Protein AF-0000000077744558 (afdb_homodimer)

Foldseek 3Di:
DDAKEKDKDKDADQVFRKMKIWMWIDDPPDGPRPTDMDMDGNNHDPLSRVLVNLLVVLVVCVVVVRAGYEYEDQDPVNLCCLVVVDPDPSCNVSSVSNNVSCVSHNYYDYYHDHPVVVVVCVVVVVVVVVVVVVPPD/DDAKEKDKDKDADQVQRKMKIFMWIDDDPDGPRPTDMDMDHNHHDPLSRVLVNLLVVLVVCVVVVRAGYEYEDQDPVNLCCLVVNDDDPSCNVSSVSNNVSCVSHNYYDYYHDHPVVVVVCVVVVVVVVVVVVVPPD

InterPro domains:
  IPR002156 Ribonuclease H domain [PF13456] (10-126)
  IPR012337 Ribonuclease H-like superfamily [SSF53098] (10-131)
  IPR036397 Ribonuclease H superfamily [G3DSA:3.30.420.10] (9-134)
  IPR044730 Ribonuclease H-like domain, plant type [cd06222] (10-126)

Radius of gyration: 18.88 Å; Cα contacts (8 Å, |Δi|>4): 546; chains: 2; bounding box: 70×49×39 Å

Sequence (274 aa):
MEKLSVNRIAAWNKQTNQAGFGWIFTGHGFTTAVEGSSSQDYVDSPLVAEAMAMRLALIKAATLEIKTLWMSSDNRTLIRAINGDMQAKEIRGIVHDILDISSVFVSISFSFVSRDFNKEADASAKLSLRRRSVLNPMEKLSVNRIAAWNKQTNQAGFGWIFTGHGFTTAVEGSSSQDYVDSPLVAEAMAMRLALIKAATLEIKTLWMSSDNRTLIRAINGDMQAKEIRGIVHDILDISSVFVSISFSFVSRDFNKEADASAKLSLRRRSVLNP

Organism: Raphanus sativus (NCBI:txid3726)

Structure (mmCIF, N/CA/C/O backbone):
data_AF-0000000077744558-model_v1
#
loop_
_entity.id
_entity.type
_entity.pdbx_description
1 polymer 'Uncharacterized protein LOC130511291'
#
loop_
_atom_site.group_PDB
_atom_site.id
_atom_site.type_symbol
_atom_site.label_atom_id
_atom_site.label_alt_id
_atom_site.label_comp_id
_atom_site.label_asym_id
_atom_site.label_entity_id
_atom_site.label_seq_id
_atom_site.pdbx_PDB_ins_code
_atom_site.Cartn_x
_atom_site.Cartn_y
_atom_site.Cartn_z
_atom_site.occupancy
_atom_site.B_iso_or_equiv
_atom_site.auth_seq_id
_atom_site.auth_comp_id
_atom_site.auth_asym_id
_atom_site.auth_atom_id
_atom_site.pdbx_PDB_model_num
ATOM 1 N N . MET A 1 1 ? 18.953 17.75 4.848 1 53.94 1 MET A N 1
ATOM 2 C CA . MET A 1 1 ? 18.844 16.344 5.223 1 53.94 1 MET A CA 1
ATOM 3 C C . MET A 1 1 ? 17.797 15.633 4.367 1 53.94 1 MET A C 1
ATOM 5 O O . MET A 1 1 ? 16.812 16.25 3.949 1 53.94 1 MET A O 1
ATOM 9 N N . GLU A 1 2 ? 18.172 14.508 3.816 1 70.19 2 GLU A N 1
ATOM 10 C CA . GLU A 1 2 ? 17.281 13.82 2.893 1 70.19 2 GLU A CA 1
ATOM 11 C C . GLU A 1 2 ? 16.031 13.32 3.605 1 70.19 2 GLU A C 1
ATOM 13 O O . GLU A 1 2 ? 16.109 12.805 4.719 1 70.19 2 GLU A O 1
ATOM 18 N N . LYS A 1 3 ? 15 13.703 3.189 1 79.56 3 LYS A N 1
ATOM 19 C CA . LYS A 1 3 ? 13.727 13.328 3.795 1 79.56 3 LYS A CA 1
ATOM 20 C C . LYS A 1 3 ? 13.445 11.844 3.604 1 79.56 3 LYS A C 1
ATOM 22 O O . LYS A 1 3 ? 13.734 11.281 2.545 1 79.56 3 LYS A O 1
ATOM 27 N N . LEU A 1 4 ? 13.023 11.289 4.781 1 86.62 4 LEU A N 1
ATOM 28 C CA . LEU A 1 4 ? 12.453 9.953 4.645 1 86.62 4 LEU A CA 1
ATOM 29 C C . LEU A 1 4 ? 11.086 10.016 3.973 1 86.62 4 LEU A C 1
ATOM 31 O O . LEU A 1 4 ? 10.383 11.023 4.066 1 86.62 4 LEU A O 1
ATOM 35 N N . SER A 1 5 ? 10.812 8.961 3.229 1 87.69 5 SER A N 1
ATOM 36 C CA . SER A 1 5 ? 9.492 8.852 2.631 1 87.69 5 SER A CA 1
ATOM 37 C C . SER A 1 5 ? 8.68 7.73 3.283 1 87.69 5 SER A C 1
ATOM 39 O O . SER A 1 5 ? 9.25 6.812 3.877 1 87.69 5 SER A O 1
ATOM 41 N N . VAL A 1 6 ? 7.395 7.902 3.184 1 87.75 6 VAL A N 1
ATOM 42 C CA . VAL A 1 6 ? 6.535 6.848 3.707 1 87.75 6 VAL A CA 1
ATOM 43 C C . VAL A 1 6 ? 5.578 6.371 2.617 1 87.75 6 VAL A C 1
ATOM 45 O O . VAL A 1 6 ? 4.996 7.184 1.895 1 87.75 6 VAL A O 1
ATOM 48 N N . ASN A 1 7 ? 5.531 5.082 2.443 1 85.62 7 ASN A N 1
ATOM 49 C CA . ASN A 1 7 ? 4.457 4.422 1.706 1 85.62 7 ASN A CA 1
ATOM 50 C C . ASN A 1 7 ? 3.387 3.877 2.645 1 85.62 7 ASN A C 1
ATOM 52 O O . ASN A 1 7 ? 3.701 3.229 3.645 1 85.62 7 ASN A O 1
ATOM 56 N N . ARG A 1 8 ? 2.15 4.211 2.303 1 86.75 8 ARG A N 1
ATOM 57 C CA . ARG A 1 8 ? 1.05 3.744 3.139 1 86.75 8 ARG A CA 1
ATOM 58 C C . ARG A 1 8 ? 0.056 2.92 2.326 1 86.75 8 ARG A C 1
ATOM 60 O O . ARG A 1 8 ? 0.04 2.996 1.096 1 86.75 8 ARG A O 1
ATOM 67 N N . ILE A 1 9 ? -0.665 2.141 3.115 1 82.56 9 ILE A N 1
ATOM 68 C CA . ILE A 1 9 ? -1.765 1.386 2.523 1 82.56 9 ILE A CA 1
ATOM 69 C C . ILE A 1 9 ? -2.996 1.479 3.422 1 82.56 9 ILE A C 1
ATOM 71 O O . ILE A 1 9 ? -2.879 1.467 4.648 1 82.56 9 ILE A O 1
ATOM 75 N N . ALA A 1 10 ? -4.121 1.72 2.766 1 86.31 10 ALA A N 1
ATOM 76 C CA . ALA A 1 10 ? -5.418 1.639 3.43 1 86.31 10 ALA A CA 1
ATOM 77 C C . ALA A 1 10 ? -6.367 0.716 2.67 1 86.31 10 ALA A C 1
ATOM 79 O O . ALA A 1 10 ? -6.395 0.724 1.437 1 86.31 10 ALA A O 1
ATOM 80 N N . ALA A 1 11 ? -7.02 -0.147 3.434 1 84.75 11 ALA A N 1
ATOM 81 C CA . ALA A 1 11 ? -8.094 -0.969 2.887 1 84.75 11 ALA A CA 1
ATOM 82 C C . ALA A 1 11 ? -9.398 -0.733 3.641 1 84.75 11 ALA A C 1
ATOM 84 O O . ALA A 1 11 ? -9.445 -0.832 4.871 1 84.75 11 ALA A O 1
ATOM 85 N N . TRP A 1 12 ? -10.398 -0.384 2.863 1 85.38 12 TRP A N 1
ATOM 86 C CA . TRP A 1 12 ? -11.695 -0.067 3.457 1 85.38 12 TRP A CA 1
ATOM 87 C C . TRP A 1 12 ? -12.75 -1.083 3.033 1 85.38 12 TRP A C 1
ATOM 89 O O . TRP A 1 12 ? -12.852 -1.431 1.854 1 85.38 12 TRP A O 1
ATOM 99 N N . ASN A 1 13 ? -13.43 -1.608 4.047 1 84 13 ASN A N 1
ATOM 100 C CA . ASN A 1 13 ? -14.539 -2.525 3.799 1 84 13 ASN A CA 1
ATOM 101 C C . ASN A 1 13 ? -15.883 -1.828 3.945 1 84 13 ASN A C 1
ATOM 103 O O . ASN A 1 13 ? -16.328 -1.539 5.062 1 84 13 ASN A O 1
ATOM 107 N N . LYS A 1 14 ? -16.453 -1.615 2.814 1 83.5 14 LYS A N 1
ATOM 108 C CA . LYS A 1 14 ? -17.703 -0.854 2.764 1 83.5 14 LYS A CA 1
ATOM 109 C C . LYS A 1 14 ? -18.812 -1.564 3.533 1 83.5 14 LYS A C 1
ATOM 111 O O . LYS A 1 14 ? -19.641 -0.918 4.176 1 83.5 14 LYS A O 1
ATOM 116 N N . GLN A 1 15 ? -18.812 -2.863 3.518 1 83.12 15 GLN A N 1
ATOM 117 C CA . GLN A 1 15 ? -19.875 -3.641 4.125 1 83.12 15 GLN A CA 1
ATOM 118 C C . GLN A 1 15 ? -19.812 -3.59 5.648 1 83.12 15 GLN A C 1
ATOM 120 O O . GLN A 1 15 ? -20.828 -3.537 6.324 1 83.12 15 GLN A O 1
ATOM 125 N N . THR A 1 16 ? -18.672 -3.568 6.172 1 82.75 16 THR A N 1
ATOM 126 C CA . THR A 1 16 ? -18.516 -3.65 7.621 1 82.75 16 THR A CA 1
ATOM 127 C C . THR A 1 16 ? -18.109 -2.295 8.195 1 82.75 16 THR A C 1
ATOM 129 O O . THR A 1 16 ? -18.062 -2.125 9.422 1 82.75 16 THR A O 1
ATOM 132 N N . ASN A 1 17 ? -17.781 -1.363 7.375 1 87 17 ASN A N 1
ATOM 133 C CA . ASN A 1 17 ? -17.266 -0.059 7.789 1 87 17 ASN A CA 1
ATOM 134 C C . ASN A 1 17 ? -15.977 -0.188 8.586 1 87 17 ASN A C 1
ATOM 136 O O . ASN A 1 17 ? -15.812 0.465 9.617 1 87 17 ASN A O 1
ATOM 140 N N . GLN A 1 18 ? -15.203 -1.113 8.148 1 86 18 GLN A N 1
ATOM 141 C CA . GLN A 1 18 ? -13.891 -1.321 8.758 1 86 18 GLN A CA 1
ATOM 142 C C . GLN A 1 18 ? -12.773 -0.97 7.785 1 86 18 GLN A C 1
ATOM 144 O O . GLN A 1 18 ? -12.961 -1.014 6.57 1 86 18 GLN A O 1
ATOM 149 N N . ALA A 1 19 ? -11.68 -0.579 8.422 1 86.06 19 ALA A N 1
ATOM 150 C CA . ALA A 1 19 ? -10.516 -0.291 7.594 1 86.06 19 ALA A CA 1
ATOM 151 C C . ALA A 1 19 ? -9.25 -0.878 8.203 1 86.06 19 ALA A C 1
ATOM 153 O O . ALA A 1 19 ? -9.156 -1.032 9.422 1 86.06 19 ALA A O 1
ATOM 154 N N . GLY A 1 20 ? -8.336 -1.31 7.352 1 84.19 20 GLY A N 1
ATOM 155 C CA . GLY A 1 20 ? -6.977 -1.682 7.711 1 84.19 20 GLY A CA 1
ATOM 156 C C . GLY A 1 20 ? -5.934 -0.727 7.16 1 84.19 20 GLY A C 1
ATOM 157 O O . GLY A 1 20 ? -6.148 -0.092 6.125 1 84.19 20 GLY A O 1
ATOM 158 N N . PHE A 1 21 ? -4.809 -0.624 7.926 1 85.88 21 PHE A N 1
ATOM 159 C CA . PHE A 1 21 ? -3.766 0.333 7.574 1 85.88 21 PHE A CA 1
ATOM 160 C C . PHE A 1 21 ? -2.389 -0.317 7.637 1 85.88 21 PHE A C 1
ATOM 162 O O . PHE A 1 21 ? -2.174 -1.253 8.414 1 85.88 21 PHE A O 1
AT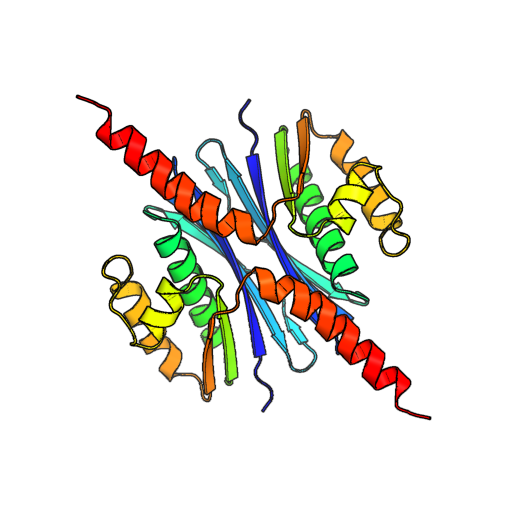OM 169 N N . GLY A 1 22 ? -1.496 0.226 6.816 1 83.44 22 GLY A N 1
ATOM 170 C CA . GLY A 1 22 ? -0.09 -0.14 6.848 1 83.44 22 GLY A CA 1
ATOM 171 C C . GLY A 1 22 ? 0.826 0.965 6.355 1 83.44 22 GLY A C 1
ATOM 172 O O . GLY A 1 22 ? 0.367 1.932 5.742 1 83.44 22 GLY A O 1
ATOM 173 N N . TRP A 1 23 ? 2.051 0.833 6.695 1 86.56 23 TRP A N 1
ATOM 174 C CA . TRP A 1 23 ? 3.031 1.837 6.293 1 86.56 23 TRP A CA 1
ATOM 175 C C . TRP A 1 23 ? 4.422 1.224 6.184 1 86.56 23 TRP A C 1
ATOM 177 O O . TRP A 1 23 ? 4.738 0.253 6.875 1 86.56 23 TRP A O 1
ATOM 187 N N . ILE A 1 24 ? 5.234 1.836 5.289 1 84.56 24 ILE A N 1
ATOM 188 C CA . ILE A 1 24 ? 6.656 1.527 5.148 1 84.56 24 ILE A CA 1
ATOM 189 C C . ILE A 1 24 ? 7.457 2.822 5.039 1 84.56 24 ILE A C 1
ATOM 191 O O . ILE A 1 24 ? 7.172 3.666 4.184 1 84.56 24 ILE A O 1
ATOM 195 N N . PHE A 1 25 ? 8.438 2.975 5.902 1 86.38 25 PHE A N 1
ATOM 196 C CA . PHE A 1 25 ? 9.32 4.133 5.824 1 86.38 25 PHE A CA 1
ATOM 197 C C . PHE A 1 25 ? 10.594 3.791 5.055 1 86.38 25 PHE A C 1
ATOM 199 O O . PHE A 1 25 ? 11.195 2.736 5.273 1 86.38 25 PHE A O 1
ATOM 206 N N . THR A 1 26 ? 10.906 4.707 4.16 1 82.56 26 THR A N 1
ATOM 207 C CA . THR A 1 26 ? 12.109 4.512 3.365 1 82.56 26 THR A CA 1
ATOM 208 C C . THR A 1 26 ? 12.992 5.754 3.412 1 82.56 26 THR A C 1
ATOM 210 O O . THR A 1 26 ? 12.492 6.879 3.338 1 82.56 26 THR A O 1
ATOM 213 N N . GLY A 1 27 ? 14.352 5.523 3.613 1 77.38 27 GLY A N 1
ATOM 214 C CA . GLY A 1 27 ? 15.266 6.652 3.551 1 77.38 27 GLY A CA 1
ATOM 215 C C . GLY A 1 27 ? 16.672 6.309 3.992 1 77.38 27 GLY A C 1
ATOM 216 O O . GLY A 1 27 ? 16.906 5.23 4.547 1 77.38 27 GLY A O 1
ATOM 217 N N . HIS A 1 28 ? 17.5 7.289 3.863 1 68.44 28 HIS A N 1
ATOM 218 C CA . HIS A 1 28 ? 18.922 7.363 4.207 1 68.44 28 HIS A CA 1
ATOM 219 C C . HIS A 1 28 ? 19.531 5.973 4.344 1 68.44 28 HIS A C 1
ATOM 221 O O . HIS A 1 28 ? 20.078 5.629 5.391 1 68.44 28 HIS A O 1
ATOM 227 N N . GLY A 1 29 ? 19.234 5.156 3.406 1 61.44 29 GLY A N 1
ATOM 228 C CA . GLY A 1 29 ? 19.875 3.85 3.41 1 61.44 29 GLY A CA 1
ATOM 229 C C . GLY A 1 29 ? 19.078 2.803 4.172 1 61.44 29 GLY A C 1
ATOM 230 O O . GLY A 1 29 ? 19.578 1.7 4.414 1 61.44 29 GLY A O 1
ATOM 231 N N . PHE A 1 30 ? 18.016 3.26 4.809 1 60.66 30 PHE A N 1
ATOM 232 C CA . PHE A 1 30 ? 17.25 2.275 5.574 1 60.66 30 PHE A CA 1
ATOM 233 C C . PHE A 1 30 ? 15.836 2.139 5.027 1 60.66 30 PHE A C 1
ATOM 235 O O . PHE A 1 30 ? 15.266 3.107 4.523 1 60.66 30 PHE A O 1
ATOM 242 N N . THR A 1 31 ? 15.547 1.009 4.566 1 57.81 31 THR A N 1
ATOM 243 C CA . THR A 1 31 ? 14.133 0.695 4.387 1 57.81 31 THR A CA 1
ATOM 244 C C . THR A 1 31 ? 13.57 0.003 5.625 1 57.81 31 THR A C 1
ATOM 246 O O . THR A 1 31 ? 14.125 -0.994 6.09 1 57.81 31 THR A O 1
ATOM 249 N N . THR A 1 32 ? 13.234 0.835 6.73 1 53.5 32 THR A N 1
ATOM 250 C CA . THR A 1 32 ? 12.602 0.161 7.859 1 53.5 32 THR A CA 1
ATOM 251 C C . THR A 1 32 ? 11.133 -0.123 7.566 1 53.5 32 THR A C 1
ATOM 253 O O . THR A 1 32 ? 10.383 0.778 7.176 1 53.5 32 THR A O 1
ATOM 256 N N . ALA A 1 33 ? 10.828 -1.237 7.188 1 49.59 33 ALA A N 1
ATOM 257 C CA . ALA A 1 33 ? 9.453 -1.726 7.168 1 49.59 33 ALA A CA 1
ATOM 258 C C . ALA A 1 33 ? 8.734 -1.396 8.477 1 49.59 33 ALA A C 1
ATOM 260 O O . ALA A 1 33 ? 8.992 -2.025 9.508 1 49.59 33 ALA A O 1
ATOM 261 N N . VAL A 1 34 ? 9.133 -0.301 9.312 1 49.66 34 VAL A N 1
ATOM 262 C CA . VAL A 1 34 ? 8.172 -0.322 10.406 1 49.66 34 VAL A CA 1
ATOM 263 C C . VAL A 1 34 ? 6.758 -0.517 9.852 1 49.66 34 VAL A C 1
ATOM 265 O O . VAL A 1 34 ? 6.219 0.368 9.188 1 49.66 34 VAL A O 1
ATOM 268 N N . GLU A 1 35 ? 6.621 -1.843 9.398 1 55.91 35 GLU A N 1
ATOM 269 C CA . GLU A 1 35 ? 5.367 -2.389 8.891 1 55.91 35 GLU A CA 1
ATOM 270 C C . GLU A 1 35 ? 4.328 -2.52 10 1 55.91 35 GLU A C 1
ATOM 272 O O . GLU A 1 35 ? 4.633 -3.016 11.086 1 55.91 35 GLU A O 1
ATOM 277 N N . GLY A 1 36 ? 3.527 -1.769 10.141 1 60.25 36 GLY A N 1
ATOM 278 C CA . GLY A 1 36 ? 2.406 -1.998 11.039 1 60.25 36 GLY A CA 1
ATOM 279 C C . GLY A 1 36 ? 1.06 -1.925 10.344 1 60.25 36 GLY A C 1
ATOM 280 O O . GLY A 1 36 ? 0.975 -1.522 9.18 1 60.25 36 GLY A O 1
ATOM 281 N N . SER A 1 37 ? 0.272 -2.736 10.82 1 62.16 37 SER A N 1
ATOM 282 C CA . SER A 1 37 ? -1.117 -2.699 10.375 1 62.16 37 SER A CA 1
ATOM 283 C C . SER A 1 37 ? -2.066 -2.486 11.555 1 62.16 37 SER A C 1
ATOM 285 O O . SER A 1 37 ? -1.718 -2.771 12.695 1 62.16 37 SER A O 1
ATOM 287 N N . SER A 1 38 ? -2.939 -1.672 11.344 1 70 38 SER A N 1
ATOM 288 C CA . SER A 1 38 ? -4.023 -1.475 12.297 1 70 38 SER A CA 1
ATOM 289 C C . SER A 1 38 ? -5.383 -1.526 11.609 1 70 38 SER A C 1
ATOM 291 O O . SER A 1 38 ? -5.465 -1.484 10.383 1 70 38 SER A O 1
ATOM 293 N N . SER A 1 39 ? -6.355 -1.872 12.383 1 77.62 39 SER A N 1
ATOM 294 C CA . SER A 1 39 ? -7.723 -1.828 11.875 1 77.62 39 SER A CA 1
ATOM 295 C C . SER A 1 39 ? -8.609 -0.943 12.742 1 77.62 39 SER A C 1
ATOM 297 O O . SER A 1 39 ? -8.32 -0.731 13.922 1 77.62 39 SER A O 1
ATOM 299 N N . GLN A 1 40 ? -9.422 -0.331 12.109 1 83.12 40 GLN A N 1
ATOM 300 C CA . GLN A 1 40 ? -10.367 0.523 12.82 1 83.12 40 GLN A CA 1
ATOM 301 C C . GLN A 1 40 ? -11.797 0.247 12.383 1 83.12 40 GLN A C 1
ATOM 303 O O . GLN A 1 40 ? -12.055 -0.01 11.203 1 83.12 40 GLN A O 1
ATOM 308 N N . ASP A 1 41 ? -12.695 0.379 13.391 1 84.5 41 ASP A N 1
ATOM 309 C CA . ASP A 1 41 ? -14.125 0.263 13.125 1 84.5 41 ASP A CA 1
ATOM 310 C C . ASP A 1 41 ? -14.742 1.629 12.828 1 84.5 41 ASP A C 1
ATOM 312 O O . ASP A 1 41 ? -14.109 2.664 13.055 1 84.5 41 ASP A O 1
ATOM 316 N N . TYR A 1 42 ? -15.859 1.568 12.195 1 88.31 42 TYR A N 1
ATOM 317 C CA . TYR A 1 42 ? -16.703 2.73 11.945 1 88.31 42 TYR A CA 1
ATOM 318 C C . TYR A 1 42 ? -16 3.73 11.031 1 88.31 42 TYR A C 1
ATOM 320 O O . TYR A 1 42 ? -15.945 4.926 11.336 1 88.31 42 TYR A O 1
ATOM 328 N N . VAL A 1 43 ? -15.375 3.236 10.117 1 90.19 43 VAL A N 1
ATOM 329 C CA . VAL A 1 43 ? -14.805 4.047 9.047 1 90.19 43 VAL A CA 1
ATOM 330 C C . VAL A 1 43 ? -15.805 4.16 7.895 1 90.19 43 VAL A C 1
ATOM 332 O O . VAL A 1 43 ? -16.172 3.156 7.273 1 90.19 43 VAL A O 1
ATOM 335 N N . ASP A 1 44 ? -16.141 5.414 7.562 1 90.5 44 ASP A N 1
ATOM 336 C CA . ASP A 1 44 ? -17.375 5.59 6.805 1 90.5 44 ASP A CA 1
ATOM 337 C C . ASP A 1 44 ? -17.094 5.773 5.316 1 90.5 44 ASP A C 1
ATOM 339 O O . ASP A 1 44 ? -18.016 5.809 4.5 1 90.5 44 ASP A O 1
ATOM 343 N N . SER A 1 45 ? -15.875 5.914 4.926 1 91.44 45 SER A N 1
ATOM 344 C CA . SER A 1 45 ? -15.562 6.141 3.516 1 91.44 45 SER A CA 1
ATOM 345 C C . SER A 1 45 ? -14.094 5.855 3.219 1 91.44 45 SER A C 1
ATOM 347 O O . SER A 1 45 ? -13.266 5.844 4.129 1 91.44 45 SER A O 1
ATOM 349 N N . PRO A 1 46 ? -13.828 5.734 1.917 1 90.06 46 PRO A N 1
ATOM 350 C CA . PRO A 1 46 ? -12.422 5.574 1.534 1 90.06 46 PRO A CA 1
ATOM 351 C C . PRO A 1 46 ? -11.57 6.789 1.894 1 90.06 46 PRO A C 1
ATOM 353 O O . PRO A 1 46 ? -10.391 6.648 2.23 1 90.06 46 PRO A O 1
ATOM 356 N N . LEU A 1 4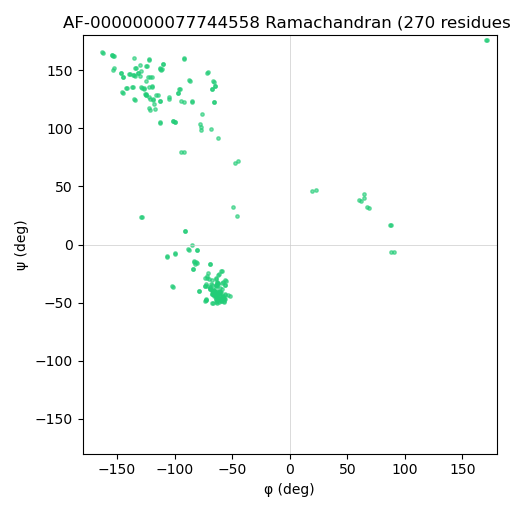7 ? -12.203 7.949 1.844 1 93.94 47 LEU A N 1
ATOM 357 C CA . LEU A 1 47 ? -11.492 9.172 2.205 1 93.94 47 LEU A CA 1
ATOM 358 C C . LEU A 1 47 ? -11.094 9.156 3.676 1 93.94 47 LEU A C 1
ATOM 360 O O . LEU A 1 47 ? -9.953 9.477 4.02 1 93.94 47 LEU A O 1
ATOM 364 N N . VAL A 1 48 ? -11.992 8.742 4.469 1 95 48 VAL A N 1
ATOM 365 C CA . VAL A 1 48 ? -11.703 8.656 5.898 1 95 48 VAL A CA 1
ATOM 366 C C . VAL A 1 48 ? -10.625 7.602 6.148 1 95 48 VAL A C 1
ATOM 368 O O . VAL A 1 48 ? -9.703 7.82 6.938 1 95 48 VAL A O 1
ATOM 371 N N . ALA A 1 49 ? -10.711 6.512 5.457 1 90.81 49 ALA A N 1
ATOM 372 C CA . ALA A 1 49 ? -9.711 5.457 5.59 1 90.81 49 ALA A CA 1
ATOM 373 C C . ALA A 1 49 ? -8.32 5.969 5.215 1 90.81 49 ALA A C 1
ATOM 375 O O . ALA A 1 49 ? -7.344 5.711 5.922 1 90.81 49 ALA A O 1
ATOM 376 N N . GLU A 1 50 ? -8.211 6.656 4.105 1 92.81 50 GLU A N 1
ATOM 377 C CA . GLU A 1 50 ? -6.945 7.211 3.645 1 92.81 50 GLU A CA 1
ATOM 378 C C . GLU A 1 50 ? -6.402 8.242 4.629 1 92.81 50 GLU A C 1
ATOM 380 O O . GLU A 1 50 ? -5.203 8.25 4.93 1 92.81 50 GLU A O 1
ATOM 385 N N . ALA A 1 51 ? -7.242 9.078 5.145 1 96.31 51 ALA A N 1
ATOM 386 C CA . ALA A 1 51 ? -6.832 10.07 6.129 1 96.31 51 ALA A CA 1
ATOM 387 C C . ALA A 1 51 ? -6.32 9.406 7.402 1 96.31 51 ALA A C 1
ATOM 389 O O . ALA A 1 51 ? -5.312 9.836 7.973 1 96.31 51 ALA A O 1
ATOM 390 N N . MET A 1 52 ? -7 8.406 7.789 1 93.56 52 MET A N 1
ATOM 391 C CA . MET A 1 52 ? -6.59 7.68 8.984 1 93.56 52 MET A CA 1
ATOM 392 C C . MET A 1 52 ? -5.242 6.996 8.773 1 93.56 52 MET A C 1
ATOM 394 O O . MET A 1 52 ? -4.402 6.984 9.672 1 93.56 52 MET A O 1
ATOM 398 N N . ALA A 1 53 ? -5.109 6.395 7.648 1 90.81 53 ALA A N 1
ATOM 399 C CA . ALA A 1 53 ? -3.826 5.77 7.328 1 90.81 53 ALA A CA 1
ATOM 400 C C . ALA A 1 53 ? -2.688 6.785 7.41 1 90.81 53 ALA A C 1
ATOM 402 O O . ALA A 1 53 ? -1.614 6.48 7.938 1 90.81 53 ALA A O 1
ATOM 403 N N . MET A 1 54 ? -2.889 7.988 6.895 1 94.75 54 MET A N 1
ATOM 404 C CA . MET A 1 54 ? -1.885 9.047 6.949 1 94.75 54 MET A CA 1
ATOM 405 C C . MET A 1 54 ? -1.592 9.445 8.391 1 94.75 54 MET A C 1
ATOM 407 O O . MET A 1 54 ? -0.429 9.555 8.781 1 94.75 54 MET A O 1
ATOM 411 N N . ARG A 1 55 ? -2.6 9.602 9.109 1 95.75 55 ARG A N 1
ATOM 412 C CA . ARG A 1 55 ? -2.445 9.992 10.516 1 95.75 55 ARG A CA 1
ATOM 413 C C . ARG A 1 55 ? -1.654 8.938 11.289 1 95.75 55 ARG A C 1
ATOM 415 O O . ARG A 1 55 ? -0.743 9.273 12.047 1 95.75 55 ARG A O 1
ATOM 422 N N . LEU A 1 56 ? -2.021 7.703 11.094 1 91.69 56 LEU A N 1
ATOM 423 C CA . LEU A 1 56 ? -1.366 6.625 11.82 1 91.69 56 LEU A CA 1
ATOM 424 C C . LEU A 1 56 ? 0.105 6.52 11.438 1 91.69 56 LEU A C 1
ATOM 426 O O . LEU A 1 56 ? 0.966 6.328 12.297 1 91.69 56 LEU A O 1
ATOM 430 N N . ALA A 1 57 ? 0.369 6.645 10.203 1 90.5 57 ALA A N 1
ATOM 431 C CA . ALA A 1 57 ? 1.757 6.633 9.75 1 90.5 57 ALA A CA 1
ATOM 432 C C . ALA A 1 57 ? 2.551 7.77 10.383 1 90.5 57 ALA A C 1
ATOM 434 O O . ALA A 1 57 ? 3.717 7.594 10.742 1 90.5 57 ALA A O 1
ATOM 435 N N . LEU A 1 58 ? 1.936 8.875 10.453 1 94.19 58 LEU A N 1
ATOM 436 C CA . LEU A 1 58 ? 2.576 10.047 11.039 1 94.19 58 LEU A CA 1
ATOM 437 C C . LEU A 1 58 ? 2.871 9.828 12.523 1 94.19 58 LEU A C 1
ATOM 439 O O . LEU A 1 58 ? 3.947 10.18 13.008 1 94.19 58 LEU A O 1
ATOM 443 N N . ILE A 1 59 ? 1.906 9.273 13.211 1 93.38 59 ILE A N 1
ATOM 444 C CA . ILE A 1 59 ? 2.094 8.953 14.617 1 93.38 59 ILE A CA 1
ATOM 445 C C . ILE A 1 59 ? 3.279 8 14.781 1 93.38 59 ILE A C 1
ATOM 447 O O . ILE A 1 59 ? 4.137 8.203 15.641 1 93.38 59 ILE A O 1
ATOM 451 N N . LYS A 1 60 ? 3.322 7.02 13.945 1 89.31 60 LYS A N 1
ATOM 452 C CA . LYS A 1 60 ? 4.414 6.051 14 1 89.31 60 LYS A CA 1
ATOM 453 C C . LYS A 1 60 ? 5.754 6.715 13.711 1 89.31 60 LYS A C 1
ATOM 455 O O . LYS A 1 60 ? 6.75 6.441 14.383 1 89.31 60 LYS A O 1
ATOM 460 N N . ALA A 1 61 ? 5.793 7.539 12.773 1 90.19 61 ALA A N 1
ATOM 461 C CA . ALA A 1 61 ? 7.012 8.266 12.438 1 90.19 61 ALA A CA 1
ATOM 462 C C . ALA A 1 61 ? 7.504 9.094 13.625 1 90.19 61 ALA A C 1
ATOM 464 O O . ALA A 1 61 ? 8.703 9.117 13.914 1 90.19 61 ALA A O 1
ATOM 465 N N . ALA A 1 62 ? 6.574 9.766 14.219 1 92.88 62 ALA A N 1
ATOM 466 C CA . ALA A 1 62 ? 6.918 10.578 15.383 1 92.88 62 ALA A CA 1
ATOM 467 C C . ALA A 1 62 ? 7.477 9.719 16.5 1 92.88 62 ALA A C 1
ATOM 469 O O . ALA A 1 62 ? 8.453 10.094 17.156 1 92.88 62 ALA A O 1
ATOM 470 N N . THR A 1 63 ? 6.859 8.562 16.688 1 89.56 63 THR A N 1
ATOM 471 C CA . THR A 1 63 ? 7.297 7.648 17.734 1 89.56 63 THR A CA 1
ATOM 472 C C . THR A 1 63 ? 8.711 7.141 17.469 1 89.56 63 THR A C 1
ATOM 474 O O . THR A 1 63 ? 9.484 6.922 18.391 1 89.56 63 THR A O 1
ATOM 477 N N . LEU A 1 64 ? 9.086 7.074 16.25 1 85.44 64 LEU A N 1
ATOM 478 C CA . LEU A 1 64 ? 10.406 6.609 15.836 1 85.44 64 LEU A CA 1
ATOM 479 C C . LEU A 1 64 ? 11.406 7.762 15.805 1 85.44 64 LEU A C 1
ATOM 481 O O . LEU A 1 64 ? 12.562 7.574 15.422 1 85.44 64 LEU A O 1
ATOM 485 N N . GLU A 1 65 ? 10.914 8.945 16.062 1 90.38 65 GLU A N 1
ATOM 486 C CA . GLU A 1 65 ? 11.719 10.164 16.156 1 90.38 65 GLU A CA 1
ATOM 487 C C . GLU A 1 65 ? 12.312 10.531 14.789 1 90.38 65 GLU A C 1
ATOM 489 O O . GLU A 1 65 ? 13.461 10.977 14.711 1 90.38 65 GLU A O 1
ATOM 494 N N . ILE A 1 66 ? 11.562 10.211 13.836 1 87.44 66 ILE A N 1
ATOM 495 C CA . ILE A 1 66 ? 11.922 10.711 12.508 1 87.44 66 ILE A CA 1
ATOM 496 C C . ILE A 1 66 ? 11.805 12.234 12.492 1 87.44 66 ILE A C 1
ATOM 498 O O . ILE A 1 66 ? 10.812 12.797 12.969 1 87.44 66 ILE A O 1
ATOM 502 N N . LYS A 1 67 ? 12.773 12.938 11.898 1 91.75 67 LYS A N 1
ATOM 503 C CA . LYS A 1 67 ? 12.82 14.391 11.977 1 91.75 67 LYS A CA 1
ATOM 504 C C . LYS A 1 67 ? 12.297 15.031 10.695 1 91.75 67 LYS A C 1
ATOM 506 O O . LYS A 1 67 ? 11.75 16.141 10.727 1 91.75 67 LYS A O 1
ATOM 511 N N . THR A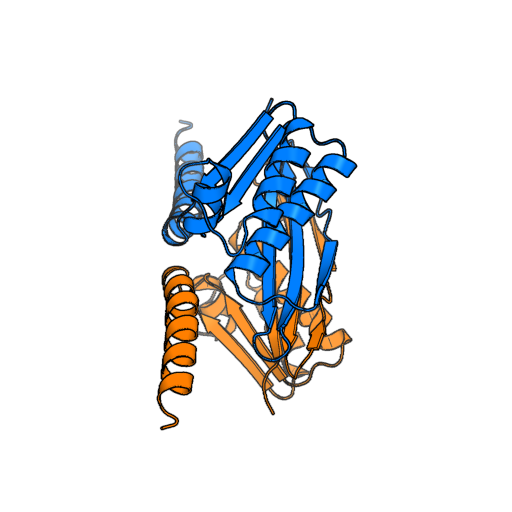 1 68 ? 12.641 14.344 9.594 1 92.31 68 THR A N 1
ATOM 512 C CA . THR A 1 68 ? 12.234 14.867 8.289 1 92.31 68 THR A CA 1
ATOM 513 C C . THR A 1 68 ? 11.445 13.82 7.512 1 92.31 68 THR A C 1
ATOM 515 O O . THR A 1 68 ? 11.859 12.664 7.422 1 92.31 68 THR A O 1
ATOM 518 N N . LEU A 1 69 ? 10.258 14.234 7.02 1 92.75 69 LEU A N 1
ATOM 519 C CA . LEU A 1 69 ? 9.352 13.258 6.414 1 92.75 69 LEU A CA 1
ATOM 520 C C . LEU A 1 69 ? 8.648 13.859 5.195 1 92.75 69 LEU A C 1
ATOM 522 O O . LEU A 1 69 ? 8.227 15.016 5.223 1 92.75 69 LEU A O 1
ATOM 526 N N . TRP A 1 70 ? 8.633 13.039 4.148 1 92.62 70 TRP A N 1
ATOM 527 C CA . TRP A 1 70 ? 7.824 13.336 2.973 1 92.62 70 TRP A CA 1
ATOM 528 C C . TRP A 1 70 ? 6.691 12.328 2.824 1 92.62 70 TRP A C 1
ATOM 530 O O . TRP A 1 70 ? 6.926 11.117 2.803 1 92.62 70 TRP A O 1
ATOM 540 N N . MET A 1 71 ? 5.434 12.898 2.785 1 93.88 71 MET A N 1
ATOM 541 C CA . MET A 1 71 ? 4.27 12.031 2.602 1 93.88 71 MET A CA 1
ATOM 542 C C . MET A 1 71 ? 3.514 12.406 1.328 1 93.88 71 MET A C 1
ATOM 544 O O . MET A 1 71 ? 3.301 13.586 1.05 1 93.88 71 MET A O 1
ATOM 548 N N . SER A 1 72 ? 3.129 11.336 0.571 1 90.75 72 SER A N 1
ATOM 549 C CA . SER A 1 72 ? 2.355 11.562 -0.645 1 90.75 72 SER A CA 1
ATOM 550 C C . SER A 1 72 ? 1.047 10.781 -0.625 1 90.75 72 SER A C 1
ATOM 552 O O . SER A 1 72 ? 0.916 9.797 0.113 1 90.75 72 SER A O 1
ATOM 554 N N . SER A 1 73 ? 0.135 11.273 -1.319 1 90.19 73 SER A N 1
ATOM 555 C CA . SER A 1 73 ? -1.146 10.602 -1.515 1 90.19 73 SER A CA 1
ATOM 556 C C . SER A 1 73 ? -1.714 10.891 -2.9 1 90.19 73 SER A C 1
ATOM 558 O O . SER A 1 73 ? -1.488 11.961 -3.461 1 90.19 73 SER A O 1
ATOM 560 N N . ASP A 1 74 ? -2.424 9.93 -3.43 1 85.06 74 ASP A N 1
ATOM 561 C CA . ASP A 1 74 ? -3.1 10.18 -4.699 1 85.06 74 ASP A CA 1
ATOM 562 C C . ASP A 1 74 ? -4.516 10.703 -4.473 1 85.06 74 ASP A C 1
ATOM 564 O O . ASP A 1 74 ? -5.316 10.766 -5.41 1 85.06 74 ASP A O 1
ATOM 568 N N . ASN A 1 75 ? -4.82 11.055 -3.283 1 89.69 75 ASN A N 1
ATOM 569 C CA . ASN A 1 75 ? -6.098 11.68 -2.953 1 89.69 75 ASN A CA 1
ATOM 570 C C . ASN A 1 75 ? -5.965 13.195 -2.838 1 89.69 75 ASN A C 1
ATOM 572 O O . ASN A 1 75 ? -5.512 13.711 -1.812 1 89.69 75 ASN A O 1
ATOM 576 N N . ARG A 1 76 ? -6.457 13.812 -3.836 1 92.62 76 ARG A N 1
ATOM 577 C CA . ARG A 1 76 ? -6.297 15.266 -3.932 1 92.62 76 ARG A CA 1
ATOM 578 C C . ARG A 1 76 ? -7.066 15.969 -2.822 1 92.62 76 ARG A C 1
ATOM 580 O O . ARG A 1 76 ? -6.59 16.969 -2.264 1 92.62 76 ARG A O 1
ATOM 587 N N . THR A 1 77 ? -8.227 15.508 -2.52 1 95.25 77 THR A N 1
ATOM 588 C CA . THR A 1 77 ? -9.039 16.109 -1.461 1 95.25 77 THR A CA 1
ATOM 589 C C . THR A 1 77 ? -8.289 16.078 -0.131 1 95.25 77 THR A C 1
ATOM 591 O O . THR A 1 77 ? -8.227 17.094 0.57 1 95.25 77 THR A O 1
ATOM 594 N N . LEU A 1 78 ? -7.695 15.031 0.185 1 96.44 78 LEU A N 1
ATOM 595 C CA . LEU A 1 78 ? -6.945 14.867 1.427 1 96.44 78 LEU A CA 1
ATOM 596 C C . LEU A 1 78 ? -5.758 15.812 1.479 1 96.44 78 LEU A C 1
ATOM 598 O O . LEU A 1 78 ? -5.57 16.531 2.467 1 96.44 78 LEU A O 1
ATOM 602 N N . ILE A 1 79 ? -5.02 15.867 0.393 1 96.75 79 ILE A N 1
ATOM 603 C CA . ILE A 1 79 ? -3.809 16.688 0.35 1 96.75 79 ILE A CA 1
ATOM 604 C C . ILE A 1 79 ? -4.176 18.156 0.427 1 96.75 79 ILE A C 1
ATOM 606 O O . ILE A 1 79 ? -3.547 18.922 1.16 1 96.75 79 ILE A O 1
ATOM 610 N N . ARG A 1 80 ? -5.148 18.5 -0.261 1 97.19 80 ARG A N 1
ATOM 611 C CA . ARG A 1 80 ? -5.578 19.891 -0.245 1 97.19 80 ARG A CA 1
ATOM 612 C C . ARG A 1 80 ? -6.109 20.297 1.128 1 97.19 80 ARG A C 1
ATOM 614 O O . ARG A 1 80 ? -5.902 21.422 1.579 1 97.19 80 ARG A O 1
ATOM 621 N N . ALA A 1 81 ? -6.812 19.438 1.733 1 97.62 81 ALA A N 1
ATOM 622 C CA . ALA A 1 81 ? -7.305 19.688 3.082 1 97.62 81 ALA A CA 1
ATOM 623 C C . ALA A 1 81 ? -6.152 19.891 4.062 1 97.62 81 ALA A C 1
ATOM 625 O O . ALA A 1 81 ? -6.168 20.812 4.883 1 97.62 81 ALA A O 1
ATOM 626 N N . ILE A 1 82 ? -5.195 19.125 3.986 1 97.88 82 ILE A N 1
ATOM 627 C CA . ILE A 1 82 ? -4.039 19.188 4.871 1 97.88 82 ILE A CA 1
ATOM 628 C C . ILE A 1 82 ? -3.266 20.469 4.625 1 97.88 82 ILE A C 1
ATOM 630 O O . ILE A 1 82 ? -2.83 21.141 5.57 1 97.88 82 ILE A O 1
ATOM 634 N N . ASN A 1 83 ? -3.172 20.812 3.379 1 96.62 83 ASN A N 1
ATOM 635 C CA . ASN A 1 83 ? -2.391 22 3.031 1 96.62 83 ASN A CA 1
ATOM 636 C C . ASN A 1 83 ? -3.188 23.281 3.248 1 96.62 83 ASN A C 1
ATOM 638 O O . ASN A 1 83 ? -2.664 24.375 3.066 1 96.62 83 ASN A O 1
ATOM 642 N N . GLY A 1 84 ? -4.391 23.141 3.598 1 95.69 84 GLY A N 1
ATOM 643 C CA . GLY A 1 84 ? -5.203 24.297 3.961 1 95.69 84 GLY A CA 1
ATOM 644 C C . GLY A 1 84 ? -5.879 24.953 2.77 1 95.69 84 GLY A C 1
ATOM 645 O O . GLY A 1 84 ? -6.371 26.078 2.871 1 95.69 84 GLY A O 1
ATOM 646 N N . ASP A 1 85 ? -5.922 24.203 1.658 1 95.5 85 ASP A N 1
ATOM 647 C CA . ASP A 1 85 ? -6.504 24.75 0.436 1 95.5 85 ASP A CA 1
ATOM 648 C C . ASP A 1 85 ? -8.023 24.578 0.428 1 95.5 85 ASP A C 1
ATOM 650 O O . ASP A 1 85 ? -8.719 25.219 -0.359 1 95.5 85 ASP A O 1
ATOM 654 N N . MET A 1 86 ? -8.492 23.641 1.237 1 95.75 86 MET A N 1
ATOM 655 C CA . MET A 1 86 ? -9.93 23.391 1.339 1 95.75 86 MET A CA 1
ATOM 656 C C . MET A 1 86 ? -10.273 22.781 2.691 1 95.75 86 MET A C 1
ATOM 658 O O . MET A 1 86 ? -9.391 22.312 3.416 1 95.75 86 MET A O 1
ATOM 662 N N . GLN A 1 87 ? -11.562 22.891 2.93 1 95.38 87 GLN A N 1
ATOM 663 C CA . GLN A 1 87 ? -12.086 22.188 4.094 1 95.38 87 GLN A CA 1
ATOM 664 C C . GLN A 1 87 ? -12.867 20.938 3.682 1 95.38 87 GLN A C 1
ATOM 666 O O . GLN A 1 87 ? -13.711 21 2.787 1 95.38 87 GLN A O 1
ATOM 671 N N . ALA A 1 88 ? -12.492 19.875 4.242 1 94.94 88 ALA A N 1
ATOM 672 C CA . ALA A 1 88 ? -13.234 18.641 4.066 1 94.94 88 ALA A CA 1
ATOM 673 C C . ALA A 1 88 ? -13.883 18.203 5.379 1 94.94 88 ALA A C 1
ATOM 675 O O . ALA A 1 88 ? -13.219 17.625 6.242 1 94.94 88 ALA A O 1
ATOM 676 N N . LYS A 1 89 ? -15.156 18.391 5.445 1 96.31 89 LYS A N 1
ATOM 677 C CA . LYS A 1 89 ? -15.867 18.188 6.699 1 96.31 89 LYS A CA 1
ATOM 678 C C . LYS A 1 89 ? -15.719 16.75 7.184 1 96.31 89 LYS A C 1
ATOM 680 O O . LYS A 1 89 ? -15.578 16.5 8.383 1 96.31 89 LYS A O 1
ATOM 685 N N . GLU A 1 90 ? -15.719 15.828 6.309 1 95.44 90 GLU A N 1
ATOM 686 C CA . GLU A 1 90 ? -15.695 14.398 6.598 1 95.44 90 GLU A CA 1
ATOM 687 C C . GLU A 1 90 ? -14.422 14.008 7.34 1 95.44 90 GLU A C 1
ATOM 689 O O . GLU A 1 90 ? -14.414 13.047 8.109 1 95.44 90 GLU A O 1
ATOM 694 N N . ILE A 1 91 ? -13.359 14.828 7.113 1 97.38 91 ILE A N 1
ATOM 695 C CA . ILE A 1 91 ? -12.086 14.438 7.707 1 97.38 91 ILE A CA 1
ATOM 696 C C . ILE A 1 91 ? -11.508 15.609 8.5 1 97.38 91 ILE A C 1
ATOM 698 O O . ILE A 1 91 ? -10.305 15.648 8.758 1 97.38 91 ILE A O 1
ATOM 702 N N . ARG A 1 92 ? -12.25 16.469 8.914 1 97.69 92 ARG A N 1
ATOM 703 C CA . ARG A 1 92 ? -11.781 17.672 9.578 1 97.69 92 ARG A CA 1
ATOM 704 C C . ARG A 1 92 ? -10.984 17.344 10.836 1 97.69 92 ARG A C 1
ATOM 706 O O . ARG A 1 92 ? -9.906 17.891 11.062 1 97.69 92 ARG A O 1
ATOM 713 N N . GLY A 1 93 ? -11.531 16.469 11.672 1 97.62 93 GLY A N 1
ATOM 714 C CA . GLY A 1 93 ? -10.852 16.078 12.898 1 97.62 93 GLY A CA 1
ATOM 715 C C . GLY A 1 93 ? -9.531 15.375 12.641 1 97.62 93 GLY A C 1
ATOM 716 O O . GLY A 1 93 ? -8.539 15.625 13.336 1 97.62 93 GLY A O 1
ATOM 717 N N . ILE A 1 94 ? -9.555 14.57 11.688 1 97.75 94 ILE A N 1
ATOM 718 C CA . ILE A 1 94 ? -8.344 13.82 11.359 1 97.75 94 ILE A CA 1
ATOM 719 C C . ILE A 1 94 ? -7.27 14.773 10.836 1 97.75 94 ILE A C 1
ATOM 721 O O . ILE A 1 94 ? -6.102 14.664 11.211 1 97.75 94 ILE A O 1
ATOM 725 N N . VAL A 1 95 ? -7.691 15.719 10.008 1 98.12 95 VAL A N 1
ATOM 726 C CA . VAL A 1 95 ? -6.77 16.703 9.469 1 98.12 95 VAL A CA 1
ATOM 727 C C . VAL A 1 95 ? -6.176 17.531 10.602 1 98.12 95 VAL A C 1
ATOM 729 O O . VAL A 1 95 ? -4.973 17.828 10.609 1 98.12 95 VAL A O 1
ATOM 732 N N . HIS A 1 96 ? -6.969 17.875 11.5 1 98.19 96 HIS A N 1
ATOM 733 C CA . HIS A 1 96 ? -6.473 18.594 12.664 1 98.19 96 HIS A CA 1
ATOM 734 C C . HIS A 1 96 ? -5.383 17.812 13.375 1 98.19 96 HIS A C 1
ATOM 736 O O . HIS A 1 96 ? -4.34 18.359 13.727 1 98.19 96 HIS A O 1
ATOM 742 N N . ASP A 1 97 ? -5.637 16.547 13.617 1 98.12 97 ASP A N 1
ATOM 743 C CA . ASP A 1 97 ? -4.645 15.688 14.258 1 98.12 97 ASP A CA 1
ATOM 744 C C . ASP A 1 97 ? -3.35 15.656 13.445 1 98.12 97 ASP A C 1
ATOM 746 O O . ASP A 1 97 ? -2.258 15.758 14.016 1 98.12 97 ASP A O 1
ATOM 750 N N . ILE A 1 98 ? -3.486 15.492 12.188 1 98.06 98 ILE A N 1
ATOM 751 C CA . ILE A 1 98 ? -2.338 15.414 11.289 1 98.06 98 ILE A CA 1
ATOM 752 C C . ILE A 1 98 ? -1.482 16.672 11.445 1 98.06 98 ILE A C 1
ATOM 754 O O . ILE A 1 98 ? -0.261 16.594 11.594 1 98.06 98 ILE A O 1
ATOM 758 N N . LEU A 1 99 ? -2.135 17.812 11.438 1 97.5 99 LEU A N 1
ATOM 759 C CA . LEU A 1 99 ? -1.411 19.078 11.555 1 97.5 99 LEU A CA 1
ATOM 760 C C . LEU A 1 99 ? -0.759 19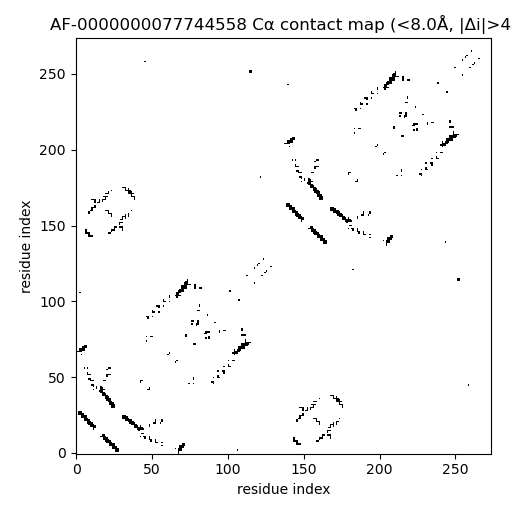.203 12.922 1 97.5 99 LEU A C 1
ATOM 762 O O . LEU A 1 99 ? 0.372 19.688 13.031 1 97.5 99 LEU A O 1
ATOM 766 N N . ASP A 1 100 ? -1.437 18.766 13.906 1 98.06 100 ASP A N 1
ATOM 767 C CA . ASP A 1 100 ? -0.895 18.828 15.258 1 98.06 100 ASP A CA 1
ATOM 768 C C . ASP A 1 100 ? 0.354 17.953 15.383 1 98.06 100 ASP A C 1
ATOM 770 O O . ASP A 1 100 ? 1.377 18.391 15.906 1 98.06 100 ASP A O 1
ATOM 774 N N . ILE A 1 101 ? 0.278 16.75 14.945 1 97.69 101 ILE A N 1
ATOM 775 C CA . ILE A 1 101 ? 1.396 15.812 15.023 1 97.69 101 ILE A CA 1
ATOM 776 C C . ILE A 1 101 ? 2.549 16.312 14.164 1 97.69 101 ILE A C 1
ATOM 778 O O . ILE A 1 101 ? 3.719 16.125 14.508 1 97.69 101 ILE A O 1
ATOM 782 N N . SER A 1 102 ? 2.209 16.953 13.031 1 97.12 102 SER A N 1
ATOM 783 C CA . SER A 1 102 ? 3.203 17.438 12.07 1 97.12 102 SER A CA 1
ATOM 784 C C . SER A 1 102 ? 4.172 18.422 12.719 1 97.12 102 SER A C 1
ATOM 786 O O . SER A 1 102 ? 5.309 18.562 12.273 1 97.12 102 SER A O 1
ATOM 788 N N . SER A 1 103 ? 3.797 19.047 13.773 1 96.38 103 SER A N 1
ATOM 789 C CA . SER A 1 103 ? 4.586 20.094 14.414 1 96.38 103 SER A CA 1
ATOM 790 C C . SER A 1 103 ? 5.84 19.531 15.062 1 96.38 103 SER A C 1
ATOM 792 O O . SER A 1 103 ? 6.777 20.266 15.375 1 96.38 103 SER A O 1
ATOM 794 N N . VAL A 1 104 ? 5.953 18.25 15.297 1 95.69 104 VAL A N 1
ATOM 795 C CA . VAL A 1 104 ? 7.086 17.656 15.992 1 95.69 104 VAL A CA 1
ATOM 796 C C . VAL A 1 104 ? 8.234 17.422 15.016 1 95.69 104 VAL A C 1
ATOM 798 O O . VAL A 1 104 ? 9.375 17.188 15.422 1 95.69 104 VAL A O 1
ATOM 801 N N . PHE A 1 105 ? 7.934 17.5 13.781 1 95.62 105 PHE A N 1
ATOM 802 C CA . PHE A 1 105 ? 8.945 17.25 12.758 1 95.62 105 PHE A CA 1
ATOM 803 C C . PHE A 1 105 ? 9.711 18.531 12.438 1 95.62 105 PHE A C 1
ATOM 805 O O . PHE A 1 105 ? 9.141 19.625 12.43 1 95.62 105 PHE A O 1
ATOM 812 N N . VAL A 1 106 ? 10.969 18.359 12.234 1 96.31 106 VAL A N 1
ATOM 813 C CA . VAL A 1 106 ? 11.781 19.484 11.766 1 96.31 106 VAL A CA 1
ATOM 814 C C . VAL A 1 106 ? 11.312 19.922 10.383 1 96.31 106 VAL A C 1
ATOM 816 O O . VAL A 1 106 ? 11.211 21.125 10.109 1 96.31 106 VAL A O 1
ATOM 819 N N . SER A 1 107 ? 11.078 18.906 9.531 1 95.44 107 SER A N 1
ATOM 820 C CA . SER A 1 107 ? 10.562 19.172 8.195 1 95.44 107 SER A CA 1
ATOM 821 C C . SER A 1 107 ? 9.617 18.062 7.734 1 95.44 107 SER A C 1
ATOM 823 O O . SER A 1 107 ? 9.93 16.891 7.852 1 95.44 107 SER A O 1
ATOM 825 N N . ILE A 1 108 ? 8.422 18.578 7.234 1 95.12 108 ILE A N 1
ATOM 826 C CA . ILE A 1 108 ? 7.461 17.625 6.684 1 95.12 108 ILE A CA 1
ATOM 827 C C . ILE A 1 108 ? 6.727 18.25 5.504 1 95.12 108 ILE A C 1
ATOM 829 O O . ILE A 1 108 ? 6.477 19.469 5.496 1 95.12 108 ILE A O 1
ATOM 833 N N . SER A 1 109 ? 6.453 17.438 4.543 1 95.31 109 SER A N 1
ATOM 834 C CA . SER A 1 109 ? 5.688 17.891 3.389 1 95.31 109 SER A CA 1
ATOM 835 C C . SER A 1 109 ? 4.668 16.859 2.949 1 95.31 109 SER A C 1
ATOM 837 O O . SER A 1 109 ? 4.902 15.648 3.088 1 95.31 109 SER A O 1
ATOM 839 N N . PHE A 1 110 ? 3.578 17.391 2.459 1 95.94 110 PHE A N 1
ATOM 840 C CA . PHE A 1 110 ? 2.5 16.594 1.897 1 95.94 110 PHE A CA 1
ATOM 841 C C . PHE A 1 110 ? 2.283 16.922 0.427 1 95.94 110 PHE A C 1
ATOM 843 O O . PHE A 1 110 ? 2.029 18.078 0.078 1 95.94 110 PHE A O 1
ATOM 850 N N . SER A 1 111 ? 2.344 15.883 -0.439 1 93.75 111 SER A N 1
ATOM 851 C CA . SER A 1 111 ? 2.219 16.172 -1.865 1 93.75 111 SER A CA 1
ATOM 852 C C . SER A 1 111 ? 1.202 15.242 -2.525 1 93.75 111 SER A C 1
ATOM 854 O O . SER A 1 111 ? 1.095 14.07 -2.162 1 93.75 111 SER A O 1
ATOM 856 N N . PHE A 1 112 ? 0.568 15.844 -3.529 1 92.19 112 PHE A N 1
ATOM 857 C CA . PHE A 1 112 ? -0.296 15.047 -4.391 1 92.19 112 PHE A CA 1
ATOM 858 C C . PHE A 1 112 ? 0.511 14.383 -5.5 1 92.19 112 PHE A C 1
ATOM 860 O O . PHE A 1 112 ? 1.296 15.039 -6.188 1 92.19 112 PHE A O 1
ATOM 867 N N . VAL A 1 113 ? 0.397 13.078 -5.531 1 84.75 113 VAL A N 1
ATOM 868 C CA . VAL A 1 113 ? 1.023 12.336 -6.621 1 84.75 113 VAL A CA 1
ATOM 869 C C . VAL A 1 113 ? -0.033 11.531 -7.371 1 84.75 113 VAL A C 1
ATOM 871 O O . VAL A 1 113 ? -0.663 10.633 -6.801 1 84.75 113 VAL A O 1
ATOM 874 N N . SER A 1 114 ? -0.144 11.969 -8.648 1 77.88 114 SER A N 1
ATOM 875 C CA . SER A 1 114 ? -1.14 11.266 -9.453 1 77.88 114 SER A CA 1
ATOM 876 C C . SER A 1 114 ? -0.75 9.805 -9.672 1 77.88 114 SER A C 1
ATOM 878 O O . SER A 1 114 ? 0.437 9.484 -9.758 1 77.88 114 SER A O 1
ATOM 880 N N . ARG A 1 115 ? -1.734 9.023 -9.594 1 64.69 115 ARG A N 1
ATOM 881 C CA . ARG A 1 115 ? -1.493 7.602 -9.812 1 64.69 115 ARG A CA 1
ATOM 882 C C . ARG A 1 115 ? -0.834 7.363 -11.172 1 64.69 115 ARG A C 1
ATOM 884 O O . ARG A 1 115 ? -0.058 6.418 -11.328 1 64.69 115 ARG A O 1
ATOM 891 N N . ASP A 1 116 ? -1.236 8.219 -12.164 1 56.75 116 ASP A N 1
ATOM 892 C CA . ASP A 1 116 ? -0.615 8.117 -13.484 1 56.75 116 ASP A CA 1
ATOM 893 C C . ASP A 1 116 ? 0.877 8.438 -13.406 1 56.75 116 ASP A C 1
ATOM 895 O O . ASP A 1 116 ? 1.674 7.871 -14.164 1 56.75 116 ASP A O 1
ATOM 899 N N . PHE A 1 117 ? 1.193 9.312 -12.594 1 49.16 117 PHE A N 1
ATOM 900 C CA . PHE A 1 117 ? 2.578 9.742 -12.438 1 49.16 117 PHE A CA 1
ATOM 901 C C . PHE A 1 117 ? 3.43 8.625 -11.852 1 49.16 117 PHE A C 1
ATOM 903 O O . PHE A 1 117 ? 4.598 8.469 -12.219 1 49.16 117 PHE A O 1
ATOM 910 N N . ASN A 1 118 ? 2.896 7.98 -10.977 1 47.62 118 ASN A N 1
ATOM 911 C CA . ASN A 1 118 ? 3.676 6.934 -10.328 1 47.62 118 ASN A CA 1
ATOM 912 C C . ASN A 1 118 ? 4.172 5.898 -11.336 1 47.62 118 ASN A C 1
ATOM 914 O O . ASN A 1 118 ? 5.25 5.328 -11.164 1 47.62 118 ASN A O 1
ATOM 918 N N . LYS A 1 119 ? 3.32 5.703 -12.344 1 48.5 119 LYS A N 1
ATOM 919 C CA . LYS A 1 119 ? 3.768 4.832 -13.43 1 48.5 119 LYS A CA 1
ATOM 920 C C . LYS A 1 119 ? 5.004 5.398 -14.117 1 48.5 119 LYS A C 1
ATOM 922 O O . LYS A 1 119 ? 5.949 4.664 -14.414 1 48.5 119 LYS A O 1
ATOM 927 N N . GLU A 1 120 ? 4.867 6.699 -14.453 1 42.81 120 GLU A N 1
ATOM 928 C CA . GLU A 1 120 ? 5.984 7.344 -15.141 1 42.81 120 GLU A CA 1
ATOM 929 C C . GLU A 1 120 ? 7.199 7.461 -14.227 1 42.81 120 GLU A C 1
ATOM 931 O O . GLU A 1 120 ? 8.336 7.301 -14.672 1 42.81 120 GLU A O 1
ATOM 936 N N . ALA A 1 121 ? 6.961 7.965 -13.086 1 40.94 121 ALA A N 1
ATOM 937 C CA . ALA A 1 121 ? 8.109 8.023 -12.188 1 40.94 121 ALA A CA 1
ATOM 938 C C . ALA A 1 121 ? 8.766 6.656 -12.039 1 40.94 121 ALA A C 1
ATOM 940 O O . ALA A 1 121 ? 9.992 6.551 -12.008 1 40.94 121 ALA A O 1
ATOM 941 N N . ASP A 1 122 ? 8 5.699 -11.898 1 39.66 122 ASP A N 1
ATOM 942 C CA . ASP A 1 122 ? 8.523 4.336 -11.922 1 39.66 122 ASP A CA 1
ATOM 943 C C . ASP A 1 122 ? 9.148 4.016 -13.281 1 39.66 122 ASP A C 1
ATOM 945 O O . ASP A 1 122 ? 10.219 3.4 -13.352 1 39.66 122 ASP A O 1
ATOM 949 N N . ALA A 1 123 ? 8.414 4.492 -14.305 1 39.25 123 ALA A N 1
ATOM 950 C CA . ALA A 1 123 ? 9 4.324 -15.633 1 39.25 123 ALA A CA 1
ATOM 951 C C . ALA A 1 123 ? 10.164 5.289 -15.836 1 39.25 123 ALA A C 1
ATOM 953 O O . ALA A 1 123 ? 11.211 4.906 -16.359 1 39.25 123 ALA A O 1
ATOM 954 N N . SER A 1 124 ? 10.078 6.516 -15.547 1 36.12 124 SER A N 1
ATOM 955 C CA . SER A 1 124 ? 11.102 7.531 -15.742 1 36.12 124 SER A CA 1
ATOM 956 C C . SER A 1 124 ? 12.234 7.375 -14.734 1 36.12 124 SER A C 1
ATOM 958 O O . SER A 1 124 ? 13.406 7.594 -15.062 1 36.12 124 SER A O 1
ATOM 960 N N . ALA A 1 125 ? 11.93 7.215 -13.461 1 37.06 125 ALA A N 1
ATOM 961 C CA . ALA A 1 125 ? 13.039 6.941 -12.555 1 37.06 125 ALA A CA 1
ATOM 962 C C . ALA A 1 125 ? 13.828 5.719 -13.008 1 37.06 125 ALA A C 1
ATOM 964 O O . ALA A 1 125 ? 15.055 5.695 -12.914 1 37.06 125 ALA A O 1
ATOM 965 N N . LYS A 1 126 ? 13.148 4.887 -13.578 1 36.47 126 LYS A N 1
ATOM 966 C CA . LYS A 1 126 ? 13.773 3.762 -14.273 1 36.47 126 LYS A CA 1
ATOM 967 C C . LYS A 1 126 ? 14.508 4.227 -15.523 1 36.47 126 LYS A C 1
ATOM 969 O O . LYS A 1 126 ? 15.594 3.723 -15.828 1 36.47 126 LYS A O 1
ATOM 974 N N . LEU A 1 127 ? 13.859 5.176 -16.141 1 35 127 LEU A N 1
ATOM 975 C CA . LEU A 1 127 ? 14.5 5.68 -17.359 1 35 127 LEU A CA 1
ATOM 976 C C . LEU A 1 127 ? 15.633 6.645 -17 1 35 127 LEU A C 1
ATOM 978 O O . LEU A 1 127 ? 16.656 6.672 -17.688 1 35 127 LEU A O 1
ATOM 982 N N . SER A 1 128 ? 15.461 7.461 -16.047 1 36.09 128 SER A N 1
ATOM 983 C CA . SER A 1 128 ? 16.516 8.406 -15.68 1 36.09 128 SER A CA 1
ATOM 984 C C . SER A 1 128 ? 17.719 7.691 -15.078 1 36.09 128 SER A C 1
ATOM 986 O O . SER A 1 128 ? 18.859 8.102 -15.305 1 36.09 128 SER A O 1
ATOM 988 N N . LEU A 1 129 ? 17.516 6.672 -14.391 1 33.19 129 LEU A N 1
ATOM 989 C CA . LEU A 1 129 ? 18.656 5.926 -13.898 1 33.19 129 LEU A CA 1
ATOM 990 C C . LEU A 1 129 ? 19.328 5.152 -15.031 1 33.19 129 LEU A C 1
ATOM 992 O O . LEU A 1 129 ? 20.562 4.984 -15.039 1 33.19 129 LEU A O 1
ATOM 996 N N . ARG A 1 130 ? 18.594 4.777 -16 1 33.66 130 ARG A N 1
ATOM 997 C CA . ARG A 1 130 ? 19.234 4.203 -17.172 1 33.66 130 ARG A CA 1
ATOM 998 C C . ARG A 1 130 ? 20.031 5.262 -17.938 1 33.66 130 ARG A C 1
ATOM 1000 O O . ARG A 1 130 ? 21.062 4.957 -18.547 1 33.66 130 ARG A O 1
ATOM 1007 N N . ARG A 1 131 ? 19.516 6.41 -17.984 1 33.09 131 ARG A N 1
ATOM 1008 C CA . ARG A 1 131 ? 20.266 7.418 -18.734 1 33.09 131 ARG A CA 1
ATOM 1009 C C . ARG A 1 131 ? 21.516 7.855 -17.969 1 33.09 131 ARG A C 1
ATOM 1011 O O . ARG A 1 131 ? 22.5 8.289 -18.578 1 33.09 131 ARG A O 1
ATOM 1018 N N . ARG A 1 132 ? 21.484 7.902 -16.609 1 35 132 ARG A N 1
ATOM 1019 C CA . ARG A 1 132 ? 22.719 8.336 -15.977 1 35 132 ARG A CA 1
ATOM 1020 C C . ARG A 1 132 ? 23.812 7.285 -16.125 1 35 132 ARG A C 1
ATOM 1022 O O . ARG A 1 132 ? 25 7.613 -16.109 1 35 132 ARG A O 1
ATOM 1029 N N . SER A 1 133 ? 23.375 6.004 -16.188 1 32.62 133 SER A N 1
ATOM 1030 C CA . SER A 1 133 ? 24.469 5.055 -16.359 1 32.62 133 SER A CA 1
ATOM 1031 C C . SER A 1 133 ? 25.062 5.141 -17.766 1 32.62 133 SER A C 1
ATOM 1033 O O . SER A 1 133 ? 26.156 4.613 -18.016 1 32.62 133 SER A O 1
ATOM 1035 N N . VAL A 1 134 ? 24.297 5.551 -18.734 1 33.81 134 VAL A N 1
ATOM 1036 C CA . VAL A 1 134 ? 24.953 5.516 -20.031 1 33.81 134 VAL A CA 1
ATOM 1037 C C . VAL A 1 134 ? 25.844 6.75 -20.203 1 33.81 134 VAL A C 1
ATOM 1039 O O . VAL A 1 134 ? 26.562 6.875 -21.188 1 33.81 134 VAL A O 1
ATOM 1042 N N . LEU A 1 135 ? 25.594 7.738 -19.328 1 29.25 135 LEU A N 1
ATOM 1043 C CA . LEU A 1 135 ? 26.391 8.898 -19.719 1 29.25 135 LEU A CA 1
ATOM 1044 C C . LEU A 1 135 ? 27.797 8.82 -19.141 1 29.25 135 LEU A C 1
ATOM 1046 O O . LEU A 1 135 ? 28.562 9.781 -19.234 1 29.25 135 LEU A O 1
ATOM 1050 N N . ASN A 1 136 ? 28.141 7.762 -18.359 1 26.38 136 ASN A N 1
ATOM 1051 C CA . ASN A 1 136 ? 29.578 7.926 -18.25 1 26.38 136 ASN A CA 1
ATOM 1052 C C . ASN A 1 136 ? 30.281 7.484 -19.531 1 26.38 136 ASN A C 1
ATOM 1054 O O . ASN A 1 136 ? 30.172 6.332 -19.953 1 26.38 136 ASN A O 1
ATOM 1058 N N . PRO A 1 137 ? 30.906 8.383 -20.328 1 28.09 137 PRO A N 1
ATOM 1059 C CA . PRO A 1 137 ? 31.922 7.984 -21.312 1 28.09 137 PRO A CA 1
ATOM 1060 C C . PRO A 1 137 ? 33.031 7.141 -20.688 1 28.09 137 PRO A C 1
ATOM 1062 O O . PRO A 1 137 ? 33.281 7.211 -19.484 1 28.09 137 PRO A O 1
ATOM 1065 N N . MET B 1 1 ? -18.656 -18.281 -3.512 1 54.25 1 MET B N 1
ATOM 1066 C CA . MET B 1 1 ? -18.125 -17.672 -2.297 1 54.25 1 MET B CA 1
ATOM 1067 C C . MET B 1 1 ? -17.391 -16.375 -2.615 1 54.25 1 MET B C 1
ATOM 1069 O O . MET B 1 1 ? -16.812 -16.234 -3.691 1 54.25 1 MET B O 1
ATOM 1073 N N . GLU B 1 2 ? -17.719 -1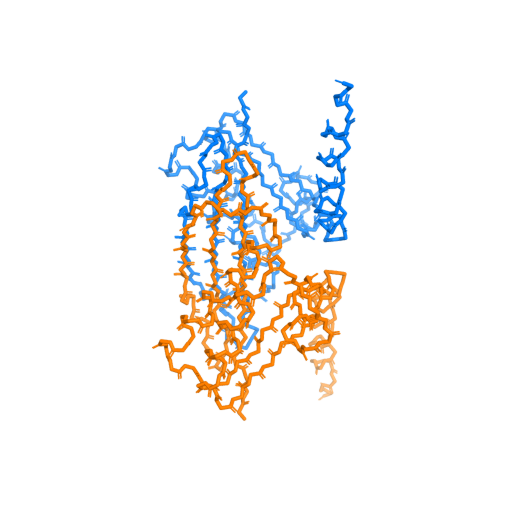5.336 -1.909 1 70.38 2 GLU B N 1
ATOM 1074 C CA . GLU B 1 2 ? -17.156 -14.031 -2.221 1 70.38 2 GLU B CA 1
ATOM 1075 C C . GLU B 1 2 ? -15.648 -14.016 -1.968 1 70.38 2 GLU B C 1
ATOM 1077 O O . GLU B 1 2 ? -15.172 -14.547 -0.962 1 70.38 2 GLU B O 1
ATOM 1082 N N . LYS B 1 3 ? -14.953 -13.727 -2.875 1 79.44 3 LYS B N 1
ATOM 1083 C CA . LYS B 1 3 ? -13.492 -13.703 -2.777 1 79.44 3 LYS B CA 1
ATOM 1084 C C . LYS B 1 3 ? -13.023 -12.586 -1.848 1 79.44 3 LYS B C 1
ATOM 1086 O O . LYS B 1 3 ? -13.602 -11.5 -1.84 1 79.44 3 LYS B O 1
ATOM 1091 N N . LEU B 1 4 ? -12.078 -13.055 -0.986 1 86.88 4 LEU B N 1
ATOM 1092 C CA . LEU B 1 4 ? -11.359 -12.016 -0.258 1 86.88 4 LEU B CA 1
ATOM 1093 C C . LEU B 1 4 ? -10.414 -11.25 -1.187 1 86.88 4 LEU B C 1
ATOM 1095 O O . LEU B 1 4 ? -9.953 -11.797 -2.193 1 86.88 4 LEU B O 1
ATOM 1099 N N . SER B 1 5 ? -10.25 -9.992 -0.863 1 87.69 5 SER B N 1
ATOM 1100 C CA . SER B 1 5 ? -9.281 -9.195 -1.601 1 87.69 5 SER B CA 1
ATOM 1101 C C . SER B 1 5 ? -8.07 -8.852 -0.732 1 87.69 5 SER B C 1
ATOM 1103 O O . SER B 1 5 ? -8.156 -8.875 0.497 1 87.69 5 SER B O 1
ATOM 1105 N N . VAL B 1 6 ? -7 -8.609 -1.434 1 87.81 6 VAL B N 1
ATOM 1106 C CA . VAL B 1 6 ? -5.809 -8.195 -0.698 1 87.81 6 VAL B CA 1
ATOM 1107 C C . VAL B 1 6 ? -5.289 -6.875 -1.26 1 87.81 6 VAL B C 1
ATOM 1109 O O . VAL B 1 6 ? -5.207 -6.703 -2.479 1 87.81 6 VAL B O 1
ATOM 1112 N N . ASN B 1 7 ? -5.066 -5.941 -0.372 1 85.81 7 ASN B N 1
ATOM 1113 C CA . ASN B 1 7 ? -4.266 -4.758 -0.665 1 85.81 7 ASN B CA 1
ATOM 1114 C C . ASN B 1 7 ? -2.824 -4.926 -0.2 1 85.81 7 ASN B C 1
ATOM 1116 O O . ASN B 1 7 ? -2.576 -5.352 0.93 1 85.81 7 ASN B O 1
ATOM 1120 N N . ARG B 1 8 ? -1.917 -4.633 -1.114 1 87.06 8 ARG B N 1
ATOM 1121 C CA . ARG B 1 8 ? -0.504 -4.77 -0.777 1 87.06 8 ARG B CA 1
ATOM 1122 C C . ARG B 1 8 ? 0.231 -3.445 -0.961 1 87.06 8 ARG B C 1
ATOM 1124 O O . ARG B 1 8 ? -0.258 -2.549 -1.651 1 87.06 8 ARG B O 1
ATOM 1131 N N . ILE B 1 9 ? 1.361 -3.434 -0.257 1 82.94 9 ILE B N 1
ATOM 1132 C CA . ILE B 1 9 ? 2.26 -2.295 -0.419 1 82.94 9 ILE B CA 1
ATOM 1133 C C . ILE B 1 9 ? 3.701 -2.787 -0.521 1 82.94 9 ILE B C 1
ATOM 1135 O O . ILE B 1 9 ? 4.086 -3.742 0.155 1 82.94 9 ILE B O 1
ATOM 1139 N N . ALA B 1 10 ? 4.391 -2.209 -1.476 1 86.88 10 ALA B N 1
ATOM 1140 C CA . ALA B 1 10 ? 5.836 -2.402 -1.594 1 86.88 10 ALA B CA 1
ATOM 1141 C C . ALA B 1 10 ? 6.566 -1.064 -1.655 1 86.88 10 ALA B C 1
ATOM 1143 O O . ALA B 1 10 ? 6.098 -0.124 -2.301 1 86.88 10 ALA B O 1
ATOM 1144 N N . ALA B 1 11 ? 7.629 -0.991 -0.885 1 85.38 11 ALA B N 1
ATOM 1145 C CA . ALA B 1 11 ? 8.539 0.146 -0.966 1 85.38 11 ALA B CA 1
ATOM 1146 C C . ALA B 1 11 ? 9.961 -0.313 -1.281 1 85.38 11 ALA B C 1
ATOM 1148 O O . ALA B 1 11 ? 10.5 -1.193 -0.607 1 85.38 11 ALA B O 1
ATOM 1149 N N . TRP B 1 12 ? 10.484 0.301 -2.32 1 86.19 12 TRP B N 1
ATOM 1150 C CA . TRP B 1 12 ? 11.82 -0.088 -2.773 1 86.19 12 TRP B CA 1
ATOM 1151 C C . TRP B 1 12 ? 12.805 1.069 -2.631 1 86.19 12 TRP B C 1
ATOM 1153 O O . TRP B 1 12 ? 12.5 2.203 -3.008 1 86.19 12 TRP B O 1
ATOM 1163 N N . ASN B 1 13 ? 13.922 0.751 -1.99 1 85.25 13 ASN B N 1
ATOM 1164 C CA . ASN B 1 13 ? 15 1.724 -1.854 1 85.25 13 ASN B CA 1
ATOM 1165 C C . ASN B 1 13 ? 16.125 1.461 -2.855 1 85.25 13 ASN B C 1
ATOM 1167 O O . ASN B 1 13 ? 16.906 0.521 -2.688 1 85.25 13 ASN B O 1
ATOM 1171 N N . LYS B 1 14 ? 16.125 2.318 -3.807 1 83.94 14 LYS B N 1
ATOM 1172 C CA . LYS B 1 14 ? 17.062 2.148 -4.914 1 83.94 14 LYS B CA 1
ATOM 1173 C C . LYS B 1 14 ? 18.516 2.217 -4.43 1 83.94 14 LYS B C 1
ATOM 1175 O O . LYS B 1 14 ? 19.375 1.5 -4.938 1 83.94 14 LYS B O 1
ATOM 1180 N N . GLN B 1 15 ? 18.766 3 -3.434 1 83.69 15 GLN B N 1
ATOM 1181 C CA . GLN B 1 15 ? 20.125 3.229 -2.969 1 83.69 15 GLN B CA 1
ATOM 1182 C C . GLN B 1 15 ? 20.656 2.016 -2.211 1 83.69 15 GLN B C 1
ATOM 1184 O O . GLN B 1 15 ? 21.844 1.68 -2.316 1 83.69 15 GLN B O 1
ATOM 1189 N N . THR B 1 16 ? 19.859 1.376 -1.509 1 83.81 16 THR B N 1
ATOM 1190 C CA . THR B 1 16 ? 20.312 0.288 -0.651 1 83.81 16 THR B CA 1
ATOM 1191 C C . THR B 1 16 ? 19.906 -1.064 -1.232 1 83.81 16 THR B C 1
ATOM 1193 O O . THR B 1 16 ? 20.328 -2.109 -0.726 1 83.81 16 THR B O 1
ATOM 1196 N N . ASN B 1 17 ? 19.078 -1.063 -2.217 1 88.06 17 ASN B N 1
ATOM 1197 C CA . ASN B 1 17 ? 18.531 -2.283 -2.797 1 88.06 17 ASN B CA 1
ATOM 1198 C C . ASN B 1 17 ? 17.719 -3.078 -1.771 1 88.06 17 ASN B C 1
ATOM 1200 O O . ASN B 1 17 ? 17.844 -4.301 -1.687 1 88.06 17 ASN B O 1
ATOM 1204 N N . GLN B 1 18 ? 17.047 -2.34 -0.976 1 87.69 18 GLN B N 1
ATOM 1205 C CA . GLN B 1 18 ? 16.156 -2.941 0.014 1 87.69 18 GLN B CA 1
ATOM 1206 C C . GLN B 1 18 ? 14.695 -2.639 -0.302 1 87.69 18 GLN B C 1
ATOM 1208 O O . GLN B 1 18 ? 14.383 -1.638 -0.952 1 87.69 18 GLN B O 1
ATOM 1213 N N . ALA B 1 19 ? 13.891 -3.594 0.142 1 87.25 19 ALA B N 1
ATOM 1214 C CA . ALA B 1 19 ? 12.453 -3.373 -0.04 1 87.25 19 ALA B CA 1
ATOM 1215 C C . ALA B 1 19 ? 11.68 -3.734 1.224 1 87.25 19 ALA B C 1
ATOM 1217 O O . ALA B 1 19 ? 12.109 -4.586 2.004 1 87.25 19 ALA B O 1
ATOM 1218 N N . GLY B 1 20 ? 10.609 -2.994 1.477 1 84.94 20 GLY B N 1
ATOM 1219 C CA . GLY B 1 20 ? 9.602 -3.318 2.479 1 84.94 20 GLY B CA 1
ATOM 1220 C C . GLY B 1 20 ? 8.266 -3.701 1.881 1 84.94 20 GLY B C 1
ATOM 1221 O O . GLY B 1 20 ? 7.926 -3.27 0.776 1 84.94 20 GLY B O 1
ATOM 1222 N N . PHE B 1 21 ? 7.531 -4.566 2.637 1 86.56 21 PHE B N 1
ATOM 1223 C CA . PHE B 1 21 ? 6.266 -5.102 2.146 1 86.56 21 PHE B CA 1
ATOM 1224 C C . PHE B 1 21 ? 5.191 -5.023 3.227 1 86.56 21 PHE B C 1
ATOM 1226 O O . PHE B 1 21 ? 5.5 -5.082 4.418 1 86.56 21 PHE B O 1
ATOM 1233 N N . GLY B 1 22 ? 3.951 -4.91 2.764 1 83.81 22 GLY B N 1
ATOM 1234 C CA . GLY B 1 22 ? 2.781 -4.988 3.623 1 83.81 22 GLY B CA 1
ATOM 1235 C C . GLY B 1 22 ? 1.54 -5.477 2.898 1 83.81 22 GLY B C 1
ATOM 1236 O O . GLY B 1 22 ? 1.5 -5.492 1.667 1 83.81 22 GLY B O 1
ATOM 1237 N N . TRP B 1 23 ? 0.6 -5.906 3.672 1 86.62 23 TRP B N 1
ATOM 1238 C CA . TRP B 1 23 ? -0.635 -6.422 3.088 1 86.62 23 TRP B CA 1
ATOM 1239 C C . TRP B 1 23 ? -1.804 -6.258 4.055 1 86.62 23 TRP B C 1
ATOM 1241 O O . TRP B 1 23 ? -1.62 -6.293 5.273 1 86.62 23 TRP B O 1
ATOM 1251 N N . ILE B 1 24 ? -3.014 -6.094 3.453 1 84.5 24 ILE B N 1
ATOM 1252 C CA . ILE B 1 24 ? -4.281 -6.082 4.176 1 84.5 24 ILE B CA 1
ATOM 1253 C C . ILE B 1 24 ? -5.301 -6.949 3.445 1 84.5 24 ILE B C 1
ATOM 1255 O O . ILE B 1 24 ? -5.555 -6.75 2.254 1 84.5 24 ILE B O 1
ATOM 1259 N N . PHE B 1 25 ? -5.859 -7.922 4.156 1 86.31 25 PHE B N 1
ATOM 1260 C CA . PHE B 1 25 ? -6.918 -8.742 3.58 1 86.31 25 PHE B CA 1
ATOM 1261 C C . PHE B 1 25 ? -8.289 -8.203 3.957 1 86.31 25 PHE B C 1
ATOM 1263 O O . PHE B 1 25 ? -8.531 -7.852 5.113 1 86.31 25 PHE B O 1
ATOM 1270 N N . THR B 1 26 ? -9.117 -8.133 2.924 1 82.56 26 THR B N 1
ATOM 1271 C CA . THR B 1 26 ? -10.477 -7.648 3.154 1 82.56 26 THR B CA 1
ATOM 1272 C C . THR B 1 26 ? -11.5 -8.617 2.57 1 82.56 26 THR B C 1
ATOM 1274 O O . THR B 1 26 ? -11.305 -9.156 1.479 1 82.56 26 THR B O 1
ATOM 1277 N N . GLY B 1 27 ? -12.586 -8.906 3.385 1 77.69 27 GLY B N 1
ATOM 1278 C CA . GLY B 1 27 ? -13.664 -9.719 2.852 1 77.69 27 GLY B CA 1
ATOM 1279 C C . GLY B 1 27 ? -14.672 -10.141 3.908 1 77.69 27 GLY B C 1
ATOM 1280 O O . GLY B 1 27 ? -14.43 -9.977 5.105 1 77.69 27 GLY B O 1
ATOM 1281 N N . HIS B 1 28 ? -15.656 -10.789 3.432 1 68.88 28 HIS B N 1
ATOM 1282 C CA . HIS B 1 28 ? -16.781 -11.406 4.125 1 68.88 28 HIS B CA 1
ATOM 1283 C C . HIS B 1 28 ? -17 -10.766 5.492 1 68.88 28 HIS B C 1
ATOM 1285 O O . HIS B 1 28 ? -16.984 -11.453 6.516 1 68.88 28 HIS B O 1
ATOM 1291 N N . GLY B 1 29 ? -17 -9.523 5.496 1 62.41 29 GLY B N 1
ATOM 1292 C CA . GLY B 1 29 ? -17.312 -8.859 6.746 1 62.41 29 GLY B CA 1
ATOM 1293 C C . GLY B 1 29 ? -16.109 -8.617 7.625 1 62.41 29 GLY B C 1
ATOM 1294 O O . GLY B 1 29 ? -16.234 -8.211 8.781 1 62.41 29 GLY B O 1
ATOM 1295 N N . PHE B 1 30 ? -14.977 -9.172 7.188 1 61.12 30 PHE B N 1
ATOM 1296 C CA . PHE B 1 30 ? -13.805 -8.969 8.023 1 61.12 30 PHE B CA 1
ATOM 1297 C C . PHE B 1 30 ? -12.727 -8.195 7.273 1 61.12 30 PHE B C 1
ATOM 1299 O O . PHE B 1 30 ? -12.633 -8.289 6.047 1 61.12 30 PHE B O 1
ATOM 1306 N N . THR B 1 31 ? -12.398 -7.129 7.812 1 58.47 31 THR B N 1
ATOM 1307 C CA . THR B 1 31 ? -11.141 -6.523 7.395 1 58.47 31 THR B CA 1
ATOM 1308 C C . THR B 1 31 ? -10 -6.934 8.328 1 58.47 31 THR B C 1
ATOM 1310 O O . THR B 1 31 ? -10.109 -6.777 9.547 1 58.47 31 THR B O 1
ATOM 1313 N N . THR B 1 32 ? -9.477 -8.219 8.078 1 53.59 32 THR B N 1
ATOM 1314 C CA . THR B 1 32 ? -8.328 -8.547 8.906 1 53.59 32 THR B CA 1
ATOM 1315 C C . THR B 1 32 ? -7.07 -7.852 8.383 1 53.59 32 THR B C 1
ATOM 1317 O O . THR B 1 32 ? -6.742 -7.949 7.203 1 53.59 32 THR B O 1
ATOM 1320 N N . ALA B 1 33 ? -6.734 -6.844 8.984 1 50.41 33 ALA B N 1
ATOM 1321 C CA . ALA B 1 33 ? -5.402 -6.27 8.805 1 50.41 33 ALA B CA 1
ATOM 1322 C C . ALA B 1 33 ? -4.32 -7.336 8.945 1 50.41 33 ALA B C 1
ATOM 1324 O O . ALA B 1 33 ? -4.043 -7.805 10.055 1 50.41 33 ALA B O 1
ATOM 1325 N N . VAL B 1 34 ? -4.539 -8.648 8.562 1 50.47 34 VAL B N 1
ATOM 1326 C CA . VAL B 1 34 ? -3.25 -9.289 8.773 1 50.47 34 VAL B CA 1
ATOM 1327 C C . VAL B 1 34 ? -2.139 -8.43 8.172 1 50.47 34 VAL B C 1
ATOM 1329 O O . VAL B 1 34 ? -1.984 -8.367 6.949 1 50.47 34 VAL B O 1
ATOM 1332 N N . GLU B 1 35 ? -2.012 -7.254 8.984 1 57.47 35 GLU B N 1
A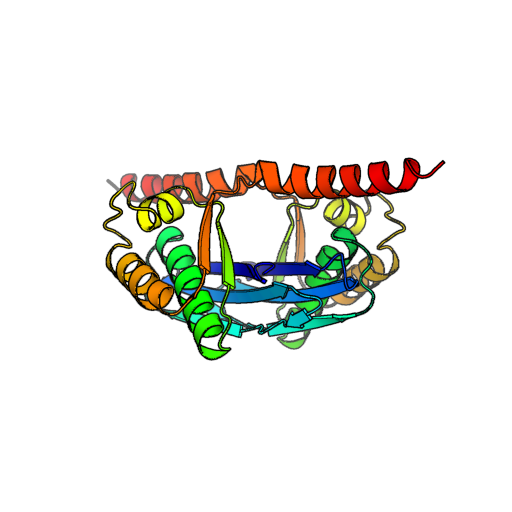TOM 1333 C CA . GLU B 1 35 ? -0.983 -6.238 8.766 1 57.47 35 GLU B CA 1
ATOM 1334 C C . GLU B 1 35 ? 0.414 -6.82 8.953 1 57.47 35 GLU B C 1
ATOM 1336 O O . GLU B 1 35 ? 0.704 -7.43 9.984 1 57.47 35 GLU B O 1
ATOM 1341 N N . GLY B 1 36 ? 0.972 -7.25 8.047 1 62.56 36 GLY B N 1
ATOM 1342 C CA . GLY B 1 36 ? 2.375 -7.598 8.188 1 62.56 36 GLY B CA 1
ATOM 1343 C C . GLY B 1 36 ? 3.283 -6.824 7.254 1 62.56 36 GLY B C 1
ATOM 1344 O O . GLY B 1 36 ? 2.811 -6.148 6.34 1 62.56 36 GLY B O 1
ATOM 1345 N N . SER B 1 37 ? 4.379 -6.57 7.812 1 65.44 37 SER B N 1
ATOM 1346 C CA . SER B 1 37 ? 5.441 -5.969 7.012 1 65.44 37 SER B CA 1
ATOM 1347 C C . SER B 1 37 ? 6.719 -6.801 7.074 1 65.44 37 SER B C 1
ATOM 1349 O O . SER B 1 37 ? 6.902 -7.598 7.996 1 65.44 37 SER B O 1
ATOM 1351 N N . SER B 1 38 ? 7.316 -6.891 6.02 1 73.06 38 SER B N 1
ATOM 1352 C CA . SER B 1 38 ? 8.625 -7.531 5.93 1 73.06 38 SER B CA 1
ATOM 1353 C C . SER B 1 38 ? 9.586 -6.707 5.082 1 73.06 38 SER B C 1
ATOM 1355 O O . SER B 1 38 ? 9.18 -5.73 4.445 1 73.06 38 SER B O 1
ATOM 1357 N N . SER B 1 39 ? 10.836 -6.973 5.273 1 80.88 39 SER B N 1
ATOM 1358 C CA . SER B 1 39 ? 11.844 -6.336 4.43 1 80.88 39 SER B CA 1
ATOM 1359 C C . SER B 1 39 ? 12.805 -7.363 3.844 1 80.88 39 SER B C 1
ATOM 1361 O O . SER B 1 39 ? 12.953 -8.461 4.383 1 80.88 39 SER B O 1
ATOM 1363 N N . GLN B 1 40 ? 13.234 -7.055 2.764 1 85.62 40 GLN B N 1
ATOM 1364 C CA . GLN B 1 40 ? 14.203 -7.926 2.102 1 85.62 40 GLN B CA 1
ATOM 1365 C C . GLN B 1 40 ? 15.359 -7.125 1.518 1 85.62 40 GLN B C 1
ATOM 1367 O O . GLN B 1 40 ? 15.164 -6.02 1.009 1 85.62 40 GLN B O 1
ATOM 1372 N N . ASP B 1 41 ? 16.516 -7.781 1.586 1 86.31 41 ASP B N 1
ATOM 1373 C CA . ASP B 1 41 ? 17.703 -7.207 0.969 1 86.31 41 ASP B CA 1
ATOM 1374 C C . ASP B 1 41 ? 17.875 -7.695 -0.467 1 86.31 41 ASP B C 1
ATOM 1376 O O . ASP B 1 41 ? 17.188 -8.633 -0.893 1 86.31 41 ASP B O 1
ATOM 1380 N N . TYR B 1 42 ? 18.641 -6.965 -1.184 1 89.12 42 TYR B N 1
ATOM 1381 C CA . TYR B 1 42 ? 19.078 -7.32 -2.531 1 89.12 42 TYR B CA 1
ATOM 1382 C C . TYR B 1 42 ? 17.891 -7.383 -3.484 1 89.12 42 TYR B C 1
ATOM 1384 O O . TYR B 1 42 ? 17.719 -8.359 -4.215 1 89.12 42 TYR B O 1
ATOM 1392 N N . VAL B 1 43 ? 17.094 -6.488 -3.369 1 91.06 43 VAL B N 1
ATOM 1393 C CA . VAL B 1 43 ? 16 -6.281 -4.316 1 91.06 43 VAL B CA 1
ATOM 1394 C C . VAL B 1 43 ? 16.422 -5.273 -5.383 1 91.06 43 VAL B C 1
ATOM 1396 O O . VAL B 1 43 ? 16.719 -4.117 -5.07 1 91.06 43 VAL B O 1
ATOM 1399 N N . ASP B 1 44 ? 16.328 -5.734 -6.629 1 91.25 44 ASP B N 1
ATOM 1400 C CA . ASP B 1 44 ? 17.094 -5.012 -7.633 1 91.25 44 ASP B CA 1
ATOM 1401 C C . ASP B 1 44 ? 16.219 -4.043 -8.414 1 91.25 44 ASP B C 1
ATOM 1403 O O . ASP B 1 44 ? 16.719 -3.264 -9.234 1 91.25 44 ASP B O 1
ATOM 1407 N N . SER B 1 45 ? 14.93 -4.051 -8.242 1 91.94 45 SER B N 1
ATOM 1408 C CA . SER B 1 45 ? 14.055 -3.168 -9 1 91.94 45 SER B CA 1
ATOM 1409 C C . SER B 1 45 ? 12.68 -3.059 -8.352 1 91.94 45 SER B C 1
ATOM 1411 O O . SER B 1 45 ? 12.297 -3.916 -7.555 1 91.94 45 SER B O 1
ATOM 1413 N N . PRO B 1 46 ? 11.953 -2.047 -8.812 1 90.62 46 PRO B N 1
ATOM 1414 C CA . PRO B 1 46 ? 10.57 -1.937 -8.328 1 90.62 46 PRO B CA 1
ATOM 1415 C C . PRO B 1 46 ? 9.711 -3.125 -8.742 1 90.62 46 PRO B C 1
ATOM 1417 O O . PRO B 1 46 ?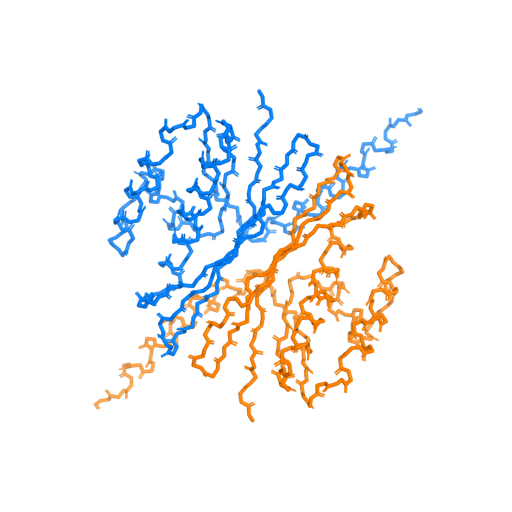 8.82 -3.533 -7.992 1 90.62 46 PRO B O 1
ATOM 1420 N N . LEU B 1 47 ? 10.008 -3.658 -9.906 1 94.25 47 LEU B N 1
ATOM 1421 C CA . LEU B 1 47 ? 9.266 -4.82 -10.383 1 94.25 47 LEU B CA 1
ATOM 1422 C C . LEU B 1 47 ? 9.492 -6.02 -9.469 1 94.25 47 LEU B C 1
ATOM 1424 O O . LEU B 1 47 ? 8.539 -6.707 -9.094 1 94.25 47 LEU B O 1
ATOM 1428 N N . VAL B 1 48 ? 10.703 -6.203 -9.109 1 95.44 48 VAL B N 1
ATOM 1429 C CA . VAL B 1 48 ? 11.023 -7.309 -8.211 1 95.44 48 VAL B CA 1
ATOM 1430 C C . VAL B 1 48 ? 10.367 -7.074 -6.848 1 95.44 48 VAL B C 1
ATOM 1432 O O . VAL B 1 48 ? 9.812 -8 -6.254 1 95.44 48 VAL B O 1
ATOM 1435 N N . ALA B 1 49 ? 10.406 -5.859 -6.387 1 91.44 49 ALA B N 1
ATOM 1436 C CA . ALA B 1 49 ? 9.773 -5.52 -5.117 1 91.44 49 ALA B CA 1
ATOM 1437 C C . ALA B 1 49 ? 8.273 -5.82 -5.152 1 91.44 49 ALA B C 1
ATOM 1439 O O . ALA B 1 49 ? 7.73 -6.402 -4.211 1 91.44 49 ALA B O 1
ATOM 1440 N N . GLU B 1 50 ? 7.605 -5.41 -6.195 1 93.19 50 GLU B N 1
ATOM 1441 C CA . GLU B 1 50 ? 6.172 -5.648 -6.352 1 93.19 50 GLU B CA 1
ATOM 1442 C C . GLU B 1 50 ? 5.867 -7.141 -6.43 1 93.19 50 GLU B C 1
ATOM 1444 O O . GLU B 1 50 ? 4.914 -7.617 -5.812 1 93.19 50 GLU B O 1
ATOM 1449 N N . ALA B 1 51 ? 6.652 -7.871 -7.152 1 96.62 51 ALA B N 1
ATOM 1450 C CA . ALA B 1 51 ? 6.473 -9.312 -7.262 1 96.62 51 ALA B CA 1
ATOM 1451 C C . ALA B 1 51 ? 6.652 -9.992 -5.902 1 96.62 51 ALA B C 1
ATOM 1453 O O . ALA B 1 51 ? 5.891 -10.891 -5.547 1 96.62 51 ALA B O 1
ATOM 1454 N N . MET B 1 52 ? 7.613 -9.547 -5.207 1 94 52 MET B N 1
ATOM 1455 C CA . MET B 1 52 ? 7.867 -10.109 -3.883 1 94 52 MET B CA 1
ATOM 1456 C C . MET B 1 52 ? 6.719 -9.797 -2.932 1 94 52 MET B C 1
ATOM 1458 O O . MET B 1 52 ? 6.32 -10.648 -2.135 1 94 52 MET B O 1
ATOM 1462 N N . ALA B 1 53 ? 6.266 -8.594 -2.982 1 91.12 53 ALA B N 1
ATOM 1463 C CA . ALA B 1 53 ? 5.117 -8.227 -2.158 1 91.12 53 ALA B CA 1
ATOM 1464 C C . ALA B 1 53 ? 3.924 -9.141 -2.445 1 91.12 53 ALA B C 1
ATOM 1466 O O . ALA B 1 53 ? 3.23 -9.57 -1.523 1 91.12 53 ALA B O 1
ATOM 1467 N N . MET B 1 54 ? 3.654 -9.43 -3.713 1 94.94 54 MET B N 1
ATOM 1468 C CA . MET B 1 54 ? 2.562 -10.32 -4.102 1 94.94 54 MET B CA 1
ATOM 1469 C C . MET B 1 54 ? 2.791 -11.727 -3.561 1 94.94 54 MET B C 1
ATOM 1471 O O . MET B 1 54 ? 1.882 -12.328 -2.986 1 94.94 54 MET B O 1
ATOM 1475 N N . ARG B 1 55 ? 3.945 -12.18 -3.711 1 95.94 55 ARG B N 1
ATOM 1476 C CA . ARG B 1 55 ? 4.285 -13.516 -3.238 1 95.94 55 ARG B CA 1
ATOM 1477 C C . ARG B 1 55 ? 4.09 -13.625 -1.729 1 95.94 55 ARG B C 1
ATOM 1479 O O . ARG B 1 55 ? 3.51 -14.602 -1.244 1 95.94 55 ARG B O 1
ATOM 1486 N N . LEU B 1 56 ? 4.602 -12.648 -1.03 1 91.94 56 LEU B N 1
ATOM 1487 C CA . LEU B 1 56 ? 4.516 -12.688 0.426 1 91.94 56 LEU B CA 1
ATOM 1488 C C . LEU B 1 56 ? 3.064 -12.625 0.889 1 91.94 56 LEU B C 1
ATOM 1490 O O . LEU B 1 56 ? 2.672 -13.344 1.81 1 91.94 56 LEU B O 1
ATOM 1494 N N . ALA B 1 57 ? 2.316 -11.805 0.291 1 90.62 57 ALA B N 1
ATOM 1495 C CA . ALA B 1 57 ? 0.896 -11.734 0.618 1 90.62 57 ALA B CA 1
ATOM 1496 C C . ALA B 1 57 ? 0.208 -13.07 0.38 1 90.62 57 ALA B C 1
ATOM 1498 O O . ALA B 1 57 ? -0.652 -13.484 1.162 1 90.62 57 ALA B O 1
ATOM 1499 N N . LEU B 1 58 ? 0.568 -13.672 -0.676 1 94.25 58 LEU B N 1
ATOM 1500 C CA . LEU B 1 58 ? -0.005 -14.969 -1.022 1 94.25 58 LEU B CA 1
ATOM 1501 C C . LEU B 1 58 ? 0.365 -16.031 0.016 1 94.25 58 LEU B C 1
ATOM 1503 O O . LEU B 1 58 ? -0.479 -16.828 0.419 1 94.25 58 LEU B O 1
ATOM 1507 N N . ILE B 1 59 ? 1.613 -16.016 0.396 1 93.56 59 ILE B N 1
ATOM 1508 C CA . ILE B 1 59 ? 2.072 -16.938 1.43 1 93.56 59 ILE B CA 1
ATOM 1509 C C . ILE B 1 59 ? 1.265 -16.734 2.707 1 93.56 59 ILE B C 1
ATOM 1511 O O . ILE B 1 59 ? 0.8 -17.688 3.324 1 93.56 59 ILE B O 1
ATOM 1515 N N . LYS B 1 60 ? 1.09 -15.5 3.062 1 89.38 60 LYS B N 1
ATOM 1516 C CA . LYS B 1 60 ? 0.333 -15.18 4.27 1 89.38 60 LYS B CA 1
ATOM 1517 C C . LYS B 1 60 ? -1.12 -15.633 4.141 1 89.38 60 LYS B C 1
ATOM 1519 O O . LYS B 1 60 ? -1.689 -16.188 5.086 1 89.38 60 LYS B O 1
ATOM 1524 N N . ALA B 1 61 ? -1.683 -15.422 3.043 1 90.12 61 ALA B N 1
ATOM 1525 C CA . ALA B 1 61 ? -3.057 -15.859 2.799 1 90.12 61 ALA B CA 1
ATOM 1526 C C . ALA B 1 61 ? -3.191 -17.375 2.963 1 90.12 61 ALA B C 1
ATOM 1528 O O . ALA B 1 61 ? -4.152 -17.844 3.566 1 90.12 61 ALA B O 1
ATOM 1529 N N . ALA B 1 62 ? -2.266 -18.031 2.379 1 93.06 62 ALA B N 1
ATOM 1530 C CA . ALA B 1 62 ? -2.275 -19.5 2.479 1 93.06 62 ALA B CA 1
ATOM 1531 C C . ALA B 1 62 ? -2.152 -19.953 3.93 1 93.06 62 ALA B C 1
ATOM 1533 O O . ALA B 1 62 ? -2.846 -20.875 4.359 1 93.06 62 ALA B O 1
ATOM 1534 N N . THR B 1 63 ? -1.298 -19.266 4.656 1 89.75 63 THR B N 1
ATOM 1535 C CA . THR B 1 63 ? -1.085 -19.594 6.059 1 89.75 63 THR B CA 1
ATOM 1536 C C . THR B 1 63 ? -2.357 -19.375 6.871 1 89.75 63 THR B C 1
ATOM 1538 O O . THR B 1 63 ? -2.637 -20.109 7.82 1 89.75 63 THR B O 1
ATOM 1541 N N . LEU B 1 64 ? -3.158 -18.469 6.453 1 85.44 64 LEU B N 1
ATOM 1542 C CA . LEU B 1 64 ? -4.41 -18.141 7.129 1 85.44 64 LEU B CA 1
ATOM 1543 C C . LEU B 1 64 ? -5.547 -19.031 6.625 1 85.44 64 LEU B C 1
ATOM 1545 O O . LEU B 1 64 ? -6.699 -18.859 7.035 1 85.44 64 LEU B O 1
ATOM 1549 N N . GLU B 1 65 ? -5.246 -19.828 5.641 1 90.5 65 GLU B N 1
ATOM 1550 C CA . GLU B 1 65 ? -6.176 -20.812 5.082 1 90.5 65 GLU B CA 1
ATOM 1551 C C . GLU B 1 65 ? -7.32 -20.125 4.344 1 90.5 65 GLU B C 1
ATOM 1553 O O . GLU B 1 65 ? -8.469 -20.547 4.422 1 90.5 65 GLU B O 1
ATOM 1558 N N . ILE B 1 66 ? -6.961 -19.031 3.812 1 87.62 66 ILE B N 1
ATOM 1559 C CA . ILE B 1 66 ? -7.906 -18.406 2.898 1 87.62 66 ILE B CA 1
ATOM 1560 C C . ILE B 1 66 ? -8.109 -19.281 1.674 1 87.62 66 ILE B C 1
ATOM 1562 O O . ILE B 1 66 ? -7.148 -19.797 1.092 1 87.62 66 ILE B O 1
ATOM 1566 N N . LYS B 1 67 ? -9.359 -19.453 1.225 1 91.88 67 LYS B N 1
ATOM 1567 C CA . LYS B 1 67 ? -9.648 -20.422 0.164 1 91.88 67 LYS B CA 1
ATOM 1568 C C . LYS B 1 67 ? -9.836 -19.719 -1.179 1 91.88 67 LYS B C 1
ATOM 1570 O O . LYS B 1 67 ? -9.562 -20.297 -2.23 1 91.88 67 LYS B O 1
ATOM 1575 N N . THR B 1 68 ? -10.445 -18.516 -1.065 1 92.44 68 THR B N 1
ATOM 1576 C CA . THR B 1 68 ? -10.711 -17.75 -2.277 1 92.44 68 THR B CA 1
ATOM 1577 C C . THR B 1 68 ? -10.102 -16.359 -2.18 1 92.44 68 THR B C 1
ATOM 1579 O O . THR B 1 68 ? -10.289 -15.664 -1.178 1 92.44 68 THR B O 1
ATOM 1582 N N . LEU B 1 69 ? -9.32 -16 -3.221 1 92.88 69 LEU B N 1
ATOM 1583 C CA . LEU B 1 69 ? -8.555 -14.758 -3.141 1 92.88 69 LEU B CA 1
ATOM 1584 C C . LEU B 1 69 ? -8.531 -14.047 -4.488 1 92.88 69 LEU B C 1
ATOM 1586 O O . LEU B 1 69 ? -8.375 -14.688 -5.531 1 92.88 69 LEU B O 1
ATOM 1590 N N . TRP B 1 70 ? -8.766 -12.742 -4.391 1 92.81 70 TRP B N 1
ATOM 1591 C CA . TRP B 1 70 ? -8.57 -11.852 -5.535 1 92.81 70 TRP B CA 1
ATOM 1592 C C . TRP B 1 70 ? -7.406 -10.898 -5.285 1 92.81 70 TRP B C 1
ATOM 1594 O O . TRP B 1 70 ? -7.383 -10.195 -4.273 1 92.81 70 TRP B O 1
ATOM 1604 N N . MET B 1 71 ? -6.414 -10.961 -6.25 1 94 71 MET B N 1
ATOM 1605 C CA . MET B 1 71 ? -5.273 -10.055 -6.145 1 94 71 MET B CA 1
ATOM 1606 C C . MET B 1 71 ? -5.18 -9.156 -7.371 1 94 71 MET B C 1
ATOM 1608 O O . MET B 1 71 ? -5.344 -9.617 -8.5 1 94 71 MET B O 1
ATOM 1612 N N . SER B 1 72 ? -4.906 -7.844 -7.078 1 90.88 72 SER B N 1
ATOM 1613 C CA . SER B 1 72 ? -4.742 -6.895 -8.172 1 90.88 72 SER B CA 1
ATOM 1614 C C . SER B 1 72 ? -3.402 -6.168 -8.086 1 90.88 72 SER B C 1
ATOM 1616 O O . SER B 1 72 ? -2.797 -6.105 -7.012 1 90.88 72 SER B O 1
ATOM 1618 N N . SER B 1 73 ? -2.967 -5.754 -9.18 1 90.38 73 SER B N 1
ATOM 1619 C CA . SER B 1 73 ? -1.762 -4.934 -9.273 1 90.38 73 SER B CA 1
ATOM 1620 C C . SER B 1 73 ? -1.86 -3.932 -10.422 1 90.38 73 SER B C 1
ATOM 1622 O O . SER B 1 73 ? -2.504 -4.203 -11.438 1 90.38 73 SER B O 1
ATOM 1624 N N . ASP B 1 74 ? -1.242 -2.791 -10.227 1 85.25 74 ASP B N 1
ATOM 1625 C CA . ASP B 1 74 ? -1.188 -1.831 -11.328 1 85.25 74 ASP B CA 1
ATOM 1626 C C . ASP B 1 74 ? 0.063 -2.041 -12.172 1 85.25 74 ASP B C 1
ATOM 1628 O O . ASP B 1 74 ? 0.404 -1.196 -13.008 1 85.25 74 ASP B O 1
ATOM 1632 N N . ASN B 1 75 ? 0.74 -3.113 -11.969 1 89.88 75 ASN B N 1
ATOM 1633 C CA . ASN B 1 75 ? 1.888 -3.49 -12.789 1 89.88 75 ASN B CA 1
ATOM 1634 C C . ASN B 1 75 ? 1.508 -4.527 -13.836 1 89.88 75 ASN B C 1
ATOM 1636 O O . ASN B 1 75 ? 1.398 -5.719 -13.531 1 89.88 75 ASN B O 1
ATOM 1640 N N . ARG B 1 76 ? 1.423 -4.035 -15.008 1 92.62 76 ARG B N 1
ATOM 1641 C CA . ARG B 1 76 ? 0.95 -4.875 -16.109 1 92.62 76 ARG B CA 1
ATOM 1642 C C . ARG B 1 76 ? 1.935 -6.004 -16.391 1 92.62 76 ARG B C 1
ATOM 1644 O O . ARG B 1 76 ? 1.527 -7.133 -16.672 1 92.62 76 ARG B O 1
ATOM 1651 N N . THR B 1 77 ? 3.189 -5.727 -16.344 1 95.31 77 THR B N 1
ATOM 1652 C CA . THR B 1 77 ? 4.215 -6.738 -16.578 1 95.31 77 THR B CA 1
ATOM 1653 C C . THR B 1 77 ? 4.078 -7.895 -15.594 1 95.31 77 THR B C 1
ATOM 1655 O O . THR B 1 77 ? 4.094 -9.062 -15.992 1 95.31 77 THR B O 1
ATOM 1658 N N . LEU B 1 78 ? 3.879 -7.629 -14.398 1 96.56 78 LEU B N 1
ATOM 1659 C CA . LEU B 1 78 ? 3.736 -8.633 -13.344 1 96.56 78 LEU B CA 1
ATOM 1660 C C . LEU B 1 78 ? 2.498 -9.484 -13.578 1 96.56 78 LEU B C 1
ATOM 1662 O O . LEU B 1 78 ? 2.576 -10.719 -13.547 1 96.56 78 LEU B O 1
ATOM 1666 N N . ILE B 1 79 ? 1.396 -8.836 -13.875 1 96.81 79 ILE B N 1
ATOM 1667 C CA . ILE B 1 79 ? 0.13 -9.539 -14.039 1 96.81 79 ILE B CA 1
ATOM 1668 C C . ILE B 1 79 ? 0.189 -10.422 -15.281 1 96.81 79 ILE B C 1
ATOM 1670 O O . ILE B 1 79 ? -0.242 -11.578 -15.25 1 96.81 79 ILE B O 1
ATOM 1674 N N . ARG B 1 80 ? 0.714 -9.914 -16.281 1 97.25 80 ARG B N 1
ATOM 1675 C CA . ARG B 1 80 ? 0.821 -10.688 -17.516 1 97.25 80 ARG B CA 1
ATOM 1676 C C . ARG B 1 80 ? 1.763 -11.875 -17.328 1 97.25 80 ARG B C 1
ATOM 1678 O O . ARG B 1 80 ? 1.525 -12.953 -17.891 1 97.25 80 ARG B O 1
ATOM 1685 N N . ALA B 1 81 ? 2.814 -11.68 -16.656 1 97.62 81 ALA B N 1
ATOM 1686 C CA . ALA B 1 81 ? 3.738 -12.773 -16.375 1 97.62 81 ALA B CA 1
ATOM 1687 C C . ALA B 1 81 ? 3.053 -13.875 -15.562 1 97.62 81 ALA B C 1
ATOM 1689 O O . ALA B 1 81 ? 3.203 -15.055 -15.867 1 97.62 81 ALA B O 1
ATOM 1690 N N . ILE B 1 82 ? 2.318 -13.539 -14.633 1 97.88 82 ILE B N 1
ATOM 1691 C CA . ILE B 1 82 ? 1.618 -14.492 -13.773 1 97.88 82 ILE B CA 1
ATOM 1692 C C . ILE B 1 82 ? 0.567 -15.242 -14.586 1 97.88 82 ILE B C 1
ATOM 1694 O O . ILE B 1 82 ? 0.415 -16.453 -14.438 1 97.88 82 ILE B O 1
ATOM 1698 N N . ASN B 1 83 ? -0.066 -14.516 -15.43 1 96.69 83 ASN B N 1
ATOM 1699 C CA . ASN B 1 83 ? -1.141 -15.125 -16.203 1 96.69 83 ASN B CA 1
ATOM 1700 C C . ASN B 1 83 ? -0.597 -15.914 -17.391 1 96.69 83 ASN B C 1
ATOM 1702 O O . ASN B 1 83 ? -1.36 -16.547 -18.125 1 96.69 83 ASN B O 1
ATOM 1706 N N . GLY B 1 84 ? 0.635 -15.852 -17.594 1 95.81 84 GLY B N 1
ATOM 1707 C CA . GLY B 1 84 ? 1.276 -16.672 -18.609 1 95.81 84 GLY B CA 1
ATOM 1708 C C . GLY B 1 84 ? 1.275 -16.016 -19.984 1 95.81 84 GLY B C 1
ATOM 1709 O O . GLY B 1 84 ? 1.53 -16.688 -20.984 1 95.81 84 GLY B O 1
ATOM 1710 N N . ASP B 1 85 ? 1.024 -14.711 -19.984 1 95.62 85 ASP B N 1
ATOM 1711 C CA . ASP B 1 85 ? 0.95 -13.992 -21.25 1 95.62 85 ASP B CA 1
ATOM 1712 C C . ASP B 1 85 ? 2.34 -13.578 -21.734 1 95.62 85 ASP B C 1
ATOM 1714 O O . ASP B 1 85 ? 2.52 -13.219 -22.906 1 95.62 85 ASP B O 1
ATOM 1718 N N . MET B 1 86 ? 3.268 -13.523 -20.797 1 95.88 86 MET B N 1
ATOM 1719 C CA . MET B 1 86 ? 4.641 -13.156 -21.125 1 95.88 86 MET B CA 1
ATOM 1720 C C . MET B 1 86 ? 5.617 -13.75 -20.109 1 95.88 86 MET B C 1
ATOM 1722 O O . MET B 1 86 ? 5.211 -14.203 -19.031 1 95.88 86 MET B O 1
ATOM 1726 N N . GLN B 1 87 ? 6.844 -13.742 -20.562 1 95.56 87 GLN B N 1
ATOM 1727 C CA . GLN B 1 87 ? 7.922 -14.102 -19.656 1 95.56 87 GLN B CA 1
ATOM 1728 C C . GLN B 1 87 ? 8.703 -12.867 -19.219 1 95.56 87 GLN B C 1
ATOM 1730 O O . GLN B 1 87 ? 9.102 -12.047 -20.047 1 95.56 87 GLN B O 1
ATOM 1735 N N . ALA B 1 88 ? 8.789 -12.727 -17.969 1 95.06 88 ALA B N 1
ATOM 1736 C CA . ALA B 1 88 ? 9.641 -11.688 -17.406 1 95.06 88 ALA B CA 1
ATOM 1737 C C . ALA B 1 88 ? 10.828 -12.289 -16.656 1 95.06 88 ALA B C 1
ATOM 1739 O O . ALA B 1 88 ? 10.688 -12.734 -15.516 1 95.06 88 ALA B O 1
ATOM 1740 N N . LYS B 1 89 ? 11.945 -12.219 -17.266 1 96.44 89 LYS B N 1
ATOM 1741 C CA . LYS B 1 89 ? 13.125 -12.906 -16.766 1 96.44 89 LYS B CA 1
ATOM 1742 C C . LYS B 1 89 ? 13.477 -12.43 -15.359 1 96.44 89 LYS B C 1
ATOM 1744 O O . LYS B 1 89 ? 13.875 -13.227 -14.508 1 96.44 89 LYS B O 1
ATOM 1749 N N . GLU B 1 90 ? 13.32 -11.188 -15.102 1 95.69 90 GLU B N 1
ATOM 1750 C CA . GLU B 1 90 ? 13.703 -10.539 -13.852 1 95.69 90 GLU B CA 1
ATOM 1751 C C . GLU B 1 90 ? 12.938 -11.125 -12.664 1 95.69 90 GLU B C 1
ATOM 1753 O O . GLU B 1 90 ? 13.438 -11.133 -11.539 1 95.69 90 GLU B O 1
ATOM 1758 N N . ILE B 1 91 ? 11.75 -11.672 -13 1 97.5 91 ILE B N 1
ATOM 1759 C CA . ILE B 1 91 ? 10.93 -12.141 -11.891 1 97.5 91 ILE B CA 1
ATOM 1760 C C . ILE B 1 91 ? 10.484 -13.578 -12.156 1 97.5 91 ILE B C 1
ATOM 1762 O O . ILE B 1 91 ? 9.5 -14.047 -11.578 1 97.5 91 ILE B O 1
ATOM 1766 N N . ARG B 1 92 ? 11.125 -14.273 -12.906 1 97.81 92 ARG B N 1
ATOM 1767 C CA . ARG B 1 92 ? 10.727 -15.617 -13.305 1 97.81 92 ARG B CA 1
ATOM 1768 C C . ARG B 1 92 ? 10.586 -16.531 -12.094 1 97.81 92 ARG B C 1
ATOM 1770 O O . ARG B 1 92 ? 9.594 -17.266 -11.969 1 97.81 92 ARG B O 1
ATOM 1777 N N . GLY B 1 93 ? 11.578 -16.531 -11.227 1 97.75 93 GLY B N 1
ATOM 1778 C CA . GLY B 1 93 ? 11.523 -17.375 -10.039 1 97.75 93 GLY B CA 1
ATOM 1779 C C . GLY B 1 93 ? 10.391 -17.016 -9.102 1 97.75 93 GLY B C 1
ATOM 1780 O O . GLY B 1 93 ? 9.734 -17.891 -8.547 1 97.75 93 GLY B O 1
ATOM 1781 N N . ILE B 1 94 ? 10.195 -15.789 -8.977 1 97.88 94 ILE B N 1
ATOM 1782 C CA . ILE B 1 94 ? 9.133 -15.32 -8.094 1 97.88 94 ILE B CA 1
ATOM 1783 C C . ILE B 1 94 ? 7.773 -15.727 -8.664 1 97.88 94 ILE B C 1
ATOM 1785 O O . ILE B 1 94 ? 6.895 -16.172 -7.926 1 97.88 94 ILE B O 1
ATOM 1789 N N . VAL B 1 95 ? 7.633 -15.57 -9.977 1 98.12 95 VAL B N 1
ATOM 1790 C CA . VAL B 1 95 ? 6.391 -15.945 -10.641 1 98.12 95 VAL B CA 1
ATOM 1791 C C . VAL B 1 95 ? 6.141 -17.438 -10.469 1 98.12 95 VAL B C 1
ATOM 1793 O O . VAL B 1 95 ? 5.008 -17.859 -10.203 1 98.12 95 VAL B O 1
ATOM 1796 N N . HIS B 1 96 ? 7.129 -18.172 -10.586 1 98.25 96 HIS B N 1
ATOM 1797 C CA . HIS B 1 96 ? 7.004 -19.609 -10.352 1 98.25 96 HIS B CA 1
ATOM 1798 C C . HIS B 1 96 ? 6.465 -19.891 -8.953 1 98.25 96 HIS B C 1
ATOM 1800 O O . HIS B 1 96 ? 5.562 -20.703 -8.781 1 98.25 96 HIS B O 1
ATOM 1806 N N . ASP B 1 97 ? 7.051 -19.266 -7.961 1 98.25 97 ASP B N 1
ATOM 1807 C CA . ASP B 1 97 ? 6.586 -19.422 -6.586 1 98.25 97 ASP B CA 1
ATOM 1808 C C . ASP B 1 97 ? 5.113 -19.047 -6.453 1 98.25 97 ASP B C 1
ATOM 1810 O O . ASP B 1 97 ? 4.34 -19.766 -5.816 1 98.25 97 ASP B O 1
ATOM 1814 N N . ILE B 1 98 ? 4.781 -17.953 -7.031 1 98.12 98 ILE B N 1
ATOM 1815 C CA . ILE B 1 98 ? 3.414 -17.453 -6.973 1 98.12 98 ILE B CA 1
ATOM 1816 C C . ILE B 1 98 ? 2.453 -18.5 -7.52 1 98.12 98 ILE B C 1
ATOM 1818 O O . ILE B 1 98 ? 1.437 -18.812 -6.891 1 98.12 98 ILE B O 1
ATOM 1822 N N . LEU B 1 99 ? 2.801 -19.047 -8.648 1 97.62 99 LEU B N 1
ATOM 1823 C CA . LEU B 1 99 ? 1.941 -20.047 -9.266 1 97.62 99 LEU B CA 1
ATOM 1824 C C . LEU B 1 99 ? 1.876 -21.312 -8.422 1 97.62 99 LEU B C 1
ATOM 1826 O O . LEU B 1 99 ? 0.809 -21.922 -8.273 1 97.62 99 LEU B O 1
ATOM 1830 N N . ASP B 1 100 ? 2.961 -21.672 -7.855 1 98.12 100 ASP B N 1
ATOM 1831 C CA . ASP B 1 100 ? 3.004 -22.859 -6.996 1 98.12 100 ASP B CA 1
ATOM 1832 C C . ASP B 1 100 ? 2.109 -22.672 -5.77 1 98.12 100 ASP B C 1
ATOM 1834 O O . ASP B 1 100 ? 1.314 -23.562 -5.438 1 98.12 100 ASP B O 1
ATOM 1838 N N . ILE B 1 101 ? 2.254 -21.594 -5.094 1 97.75 101 ILE B N 1
ATOM 1839 C CA . ILE B 1 101 ? 1.471 -21.312 -3.896 1 97.75 101 ILE B CA 1
ATOM 1840 C C . ILE B 1 101 ? -0.007 -21.188 -4.262 1 97.75 101 ILE B C 1
ATOM 1842 O O . ILE B 1 101 ? -0.88 -21.578 -3.488 1 97.75 101 ILE B O 1
ATOM 1846 N N . SER B 1 102 ? -0.278 -20.641 -5.469 1 97.19 102 SER B N 1
ATOM 1847 C CA . SER B 1 102 ? -1.644 -20.391 -5.922 1 97.19 102 SER B CA 1
ATOM 1848 C C . SER B 1 102 ? -2.451 -21.688 -5.965 1 97.19 102 SER B C 1
ATOM 1850 O O . SER B 1 102 ? -3.68 -21.672 -5.852 1 97.19 102 SER B O 1
ATOM 1852 N N . SER B 1 103 ? -1.831 -22.797 -6.062 1 96.44 103 SER B N 1
ATOM 1853 C CA . SER B 1 103 ? -2.496 -24.094 -6.238 1 96.44 103 SER B CA 1
ATOM 1854 C C . SER B 1 103 ? -3.246 -24.5 -4.973 1 96.44 103 SER B C 1
ATOM 1856 O O . SER B 1 103 ? -4.113 -25.375 -5.016 1 96.44 103 SER B O 1
ATOM 1858 N N . VAL B 1 104 ? -2.994 -23.922 -3.848 1 95.81 104 VAL B N 1
ATOM 1859 C CA . VAL B 1 104 ? -3.615 -24.312 -2.59 1 95.81 104 VAL B CA 1
ATOM 1860 C C . VAL B 1 104 ? -4.988 -23.656 -2.459 1 95.81 104 VAL B C 1
ATOM 1862 O O . VAL B 1 104 ? -5.797 -24.062 -1.615 1 95.81 104 VAL B O 1
ATOM 1865 N N . PHE B 1 105 ? -5.219 -22.703 -3.242 1 95.81 105 PHE B N 1
ATOM 1866 C CA . PHE B 1 105 ? -6.477 -21.969 -3.17 1 95.81 105 PHE B CA 1
ATOM 1867 C C . PHE B 1 105 ? -7.551 -22.656 -4.004 1 95.81 105 PHE B C 1
ATOM 1869 O O . PHE B 1 105 ? -7.262 -23.203 -5.078 1 95.81 105 PHE B O 1
ATOM 1876 N N . VAL B 1 106 ? -8.711 -22.656 -3.482 1 96.38 106 VAL B N 1
ATOM 1877 C CA . VAL B 1 106 ? -9.852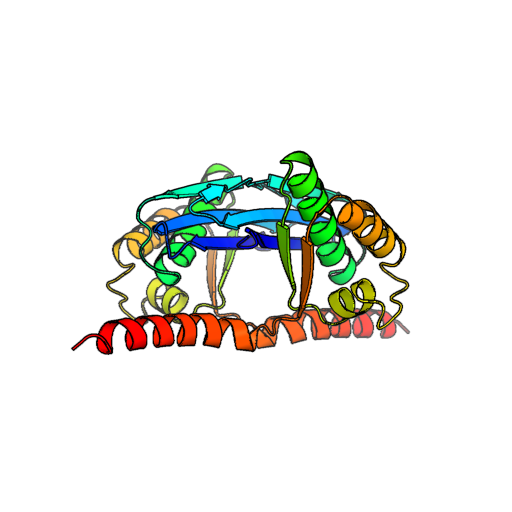 -23.141 -4.25 1 96.38 106 VAL B CA 1
ATOM 1878 C C . VAL B 1 106 ? -10.07 -22.266 -5.473 1 96.38 106 VAL B C 1
ATOM 1880 O O . VAL B 1 106 ? -10.336 -22.75 -6.57 1 96.38 106 VAL B O 1
ATOM 1883 N N . SER B 1 107 ? -10 -20.938 -5.203 1 95.5 107 SER B N 1
ATOM 1884 C CA . SER B 1 107 ? -10.125 -19.969 -6.285 1 95.5 107 SER B CA 1
ATOM 1885 C C . SER B 1 107 ? -9.242 -18.766 -6.051 1 95.5 107 SER B C 1
ATOM 1887 O O . SER B 1 107 ? -9.234 -18.188 -4.953 1 95.5 107 SER B O 1
ATOM 1889 N N . ILE B 1 108 ? -8.477 -18.453 -7.168 1 95.19 108 ILE B N 1
ATOM 1890 C CA . ILE B 1 108 ? -7.637 -17.25 -7.098 1 95.19 108 ILE B CA 1
ATOM 1891 C C . ILE B 1 108 ? -7.578 -16.578 -8.469 1 95.19 108 ILE B C 1
ATOM 1893 O O . ILE B 1 108 ? -7.613 -17.25 -9.5 1 95.19 108 ILE B O 1
ATOM 1897 N N . SER B 1 109 ? -7.539 -15.281 -8.438 1 95.38 109 SER B N 1
ATOM 1898 C CA . SER B 1 109 ? -7.41 -14.516 -9.672 1 95.38 109 SER B CA 1
ATOM 1899 C C . SER B 1 109 ? -6.461 -13.336 -9.5 1 95.38 109 SER B C 1
ATOM 1901 O O . SER B 1 109 ? -6.371 -12.758 -8.414 1 95.38 109 SER B O 1
ATOM 1903 N N . PHE B 1 110 ? -5.797 -13.086 -10.586 1 96 110 PHE B N 1
ATOM 1904 C CA . PHE B 1 110 ? -4.891 -11.945 -10.68 1 96 110 PHE B CA 1
ATOM 1905 C C . PHE B 1 110 ? -5.348 -10.977 -11.766 1 96 110 PHE B C 1
ATOM 1907 O O . PHE B 1 110 ? -5.496 -11.367 -12.93 1 96 110 PHE B O 1
ATOM 1914 N N . SER B 1 111 ? -5.527 -9.688 -11.391 1 93.81 111 SER B N 1
ATOM 1915 C CA . SER B 1 111 ? -6.043 -8.734 -12.375 1 93.81 111 SER B CA 1
ATOM 1916 C C . SER B 1 111 ? -5.203 -7.465 -12.398 1 93.81 111 SER B C 1
ATOM 1918 O O . SER B 1 111 ? -4.727 -7.004 -11.367 1 93.81 111 SER B O 1
ATOM 1920 N N . PHE B 1 112 ? -5.164 -6.938 -13.625 1 92.38 112 PHE B N 1
ATOM 1921 C CA . PHE B 1 112 ? -4.574 -5.617 -13.797 1 92.38 112 PHE B CA 1
ATOM 1922 C C . PHE B 1 112 ? -5.598 -4.523 -13.523 1 92.38 112 PHE B C 1
ATOM 1924 O O . PHE B 1 112 ? -6.707 -4.559 -14.055 1 92.38 112 PHE B O 1
ATOM 1931 N N . VAL B 1 113 ? -5.23 -3.676 -12.594 1 84.81 113 VAL B N 1
ATOM 1932 C CA . VAL B 1 113 ? -6.07 -2.514 -12.328 1 84.81 113 VAL B CA 1
ATOM 1933 C C . VAL B 1 113 ? -5.258 -1.234 -12.516 1 84.81 113 VAL B C 1
ATOM 1935 O O . VAL B 1 113 ? -4.281 -1 -11.805 1 84.81 113 VAL B O 1
ATOM 1938 N N . SER B 1 114 ? -5.77 -0.486 -13.523 1 77.94 114 SER B N 1
ATOM 1939 C CA . SER B 1 114 ? -5.055 0.756 -13.797 1 77.94 114 SER B CA 1
ATOM 1940 C C . SER B 1 114 ? -5.188 1.736 -12.633 1 77.94 114 SER B C 1
ATOM 1942 O O . SER B 1 114 ? -6.215 1.762 -11.953 1 77.94 114 SER B O 1
ATOM 1944 N N . ARG B 1 115 ? -4.129 2.355 -12.398 1 64.75 115 ARG B N 1
ATOM 1945 C CA . ARG B 1 115 ? -4.137 3.35 -11.328 1 64.75 115 ARG B CA 1
ATOM 1946 C C . ARG B 1 115 ? -5.223 4.395 -11.562 1 64.75 115 ARG B C 1
ATOM 1948 O O . ARG B 1 115 ? -5.793 4.93 -10.609 1 64.75 115 ARG B O 1
ATOM 1955 N N . ASP B 1 116 ? -5.449 4.723 -12.867 1 56.91 116 ASP B N 1
ATOM 1956 C CA . ASP B 1 116 ? -6.512 5.66 -13.203 1 56.91 116 ASP B CA 1
ATOM 1957 C C . ASP B 1 116 ? -7.879 5.102 -12.82 1 56.91 116 ASP B C 1
ATOM 1959 O O . ASP B 1 116 ? -8.781 5.855 -12.453 1 56.91 116 ASP B O 1
ATOM 1963 N N . PHE B 1 117 ? -8.008 3.869 -12.961 1 49.06 117 PHE B N 1
ATOM 1964 C CA . PHE B 1 117 ? -9.258 3.193 -12.656 1 49.06 117 PHE B CA 1
ATOM 1965 C C . PHE B 1 117 ? -9.562 3.248 -11.164 1 49.06 117 PHE B C 1
ATOM 1967 O O . PHE B 1 117 ? -10.719 3.369 -10.766 1 49.06 117 PHE B O 1
ATOM 1974 N N . ASN B 1 118 ? -8.602 3.084 -10.438 1 47.91 118 ASN B N 1
ATOM 1975 C CA . ASN B 1 118 ? -8.828 3.062 -9 1 47.91 118 ASN B CA 1
ATOM 1976 C C . ASN B 1 118 ? -9.484 4.352 -8.516 1 47.91 118 ASN B C 1
ATOM 1978 O O . ASN B 1 118 ? -10.266 4.332 -7.559 1 47.91 118 ASN B O 1
ATOM 1982 N N . LYS B 1 119 ? -9.125 5.422 -9.227 1 48.47 119 LYS B N 1
ATOM 1983 C CA . LYS B 1 119 ? -9.805 6.676 -8.914 1 48.47 119 LYS B CA 1
ATOM 1984 C C . LYS B 1 119 ? -11.305 6.574 -9.195 1 48.47 119 LYS B C 1
ATOM 1986 O O . LYS B 1 119 ? -12.125 7.043 -8.406 1 48.47 119 LYS B O 1
ATOM 1991 N N . GLU B 1 120 ? -11.578 6.055 -10.422 1 42.75 120 GLU B N 1
ATOM 1992 C CA . GLU B 1 120 ? -12.984 5.934 -10.812 1 42.75 120 GLU B CA 1
ATOM 1993 C C . GLU B 1 120 ? -13.703 4.895 -9.961 1 42.75 120 GLU B C 1
ATOM 1995 O O . GLU B 1 120 ? -14.875 5.078 -9.609 1 42.75 120 GLU B O 1
ATOM 2000 N N . ALA B 1 121 ? -13.125 3.777 -9.883 1 41.06 121 ALA B N 1
ATOM 2001 C CA . ALA B 1 121 ? -13.781 2.801 -9.016 1 41.06 121 ALA B CA 1
ATOM 2002 C C . ALA B 1 121 ? -14.055 3.383 -7.633 1 41.06 121 ALA B C 1
ATOM 2004 O O . ALA B 1 121 ? -15.117 3.146 -7.051 1 41.06 121 ALA B O 1
ATOM 2005 N N . ASP B 1 122 ? -13.133 4.035 -7.125 1 39.53 122 ASP B N 1
ATOM 2006 C CA . ASP B 1 122 ? -13.359 4.781 -5.891 1 39.53 122 ASP B CA 1
ATOM 2007 C C . ASP B 1 122 ? -14.422 5.855 -6.078 1 39.53 122 ASP B C 1
ATOM 2009 O O . ASP B 1 122 ? -15.289 6.035 -5.223 1 39.53 122 ASP B O 1
ATOM 2013 N N . ALA B 1 123 ? -14.289 6.496 -7.258 1 39.09 123 ALA B N 1
ATOM 2014 C CA . ALA B 1 123 ? -15.336 7.465 -7.566 1 39.09 123 ALA B CA 1
ATOM 2015 C C . ALA B 1 123 ? -16.641 6.77 -7.949 1 39.09 123 ALA B C 1
ATOM 2017 O O . ALA B 1 123 ? -17.719 7.168 -7.516 1 39.09 123 ALA B O 1
ATOM 2018 N N . SER B 1 124 ? -16.672 5.824 -8.797 1 35.97 124 SER B N 1
ATOM 2019 C CA . SER B 1 124 ? -17.844 5.121 -9.281 1 35.97 124 SER B CA 1
ATOM 2020 C C . SER B 1 124 ? -18.406 4.184 -8.219 1 35.97 124 SER B C 1
ATOM 2022 O O . SER B 1 124 ? -19.625 4.035 -8.094 1 35.97 124 SER B O 1
ATOM 2024 N N . ALA B 1 125 ? -17.562 3.395 -7.574 1 37.34 125 ALA B N 1
ATOM 2025 C CA . ALA B 1 125 ? -18.125 2.607 -6.48 1 37.34 125 ALA B CA 1
ATOM 2026 C C . ALA B 1 125 ? -18.812 3.508 -5.453 1 37.34 125 ALA B C 1
ATOM 2028 O O . ALA B 1 125 ? -19.859 3.16 -4.91 1 37.34 125 ALA B O 1
ATOM 2029 N N . LYS B 1 126 ? -18.312 4.617 -5.363 1 36.53 126 LYS B N 1
ATOM 2030 C CA . LYS B 1 126 ? -18.969 5.684 -4.609 1 36.53 126 LYS B CA 1
ATOM 2031 C C . LYS B 1 126 ? -20.234 6.16 -5.312 1 36.53 126 LYS B C 1
ATOM 2033 O O . LYS B 1 126 ? -21.25 6.441 -4.664 1 36.53 126 LYS B O 1
ATOM 2038 N N . LEU B 1 127 ? -20.078 6.195 -6.613 1 34.91 127 LEU B N 1
ATOM 2039 C CA . LEU B 1 127 ? -21.234 6.645 -7.363 1 34.91 127 LEU B CA 1
ATOM 2040 C C . LEU B 1 127 ? -22.266 5.527 -7.488 1 34.91 127 LEU B C 1
ATOM 2042 O O . LEU B 1 127 ? -23.469 5.781 -7.449 1 34.91 127 LEU B O 1
ATOM 2046 N N . SER B 1 128 ? -21.859 4.332 -7.707 1 36.34 128 SER B N 1
ATOM 2047 C CA . SER B 1 128 ? -22.812 3.234 -7.844 1 36.34 128 SER B CA 1
ATOM 2048 C C . SER B 1 128 ? -23.516 2.945 -6.523 1 36.34 128 SER B C 1
ATOM 2050 O O . SER B 1 128 ? -24.688 2.598 -6.508 1 36.34 128 SER B O 1
ATOM 2052 N N . LEU B 1 129 ? -22.844 3.088 -5.465 1 33.53 129 LEU B N 1
ATOM 2053 C CA . LEU B 1 129 ? -23.531 2.908 -4.195 1 33.53 129 LEU B CA 1
ATOM 2054 C C . LEU B 1 129 ? -24.469 4.082 -3.914 1 33.53 129 LEU B C 1
ATOM 2056 O O . LEU B 1 129 ? -25.516 3.91 -3.301 1 33.53 129 LEU B O 1
ATOM 2060 N N . ARG B 1 130 ? -24.125 5.203 -4.418 1 33.66 130 ARG B N 1
ATOM 2061 C CA . ARG B 1 130 ? -25.094 6.301 -4.336 1 33.66 130 ARG B CA 1
ATOM 2062 C C . ARG B 1 130 ? -26.297 6.039 -5.227 1 33.66 130 ARG B C 1
ATOM 2064 O O . ARG B 1 130 ? -27.422 6.441 -4.902 1 33.66 130 ARG B O 1
ATOM 2071 N N . ARG B 1 131 ? -26.062 5.457 -6.34 1 33.84 131 ARG B N 1
ATOM 2072 C CA . ARG B 1 131 ? -27.203 5.227 -7.223 1 33.84 131 ARG B CA 1
ATOM 2073 C C . ARG B 1 131 ? -28.078 4.102 -6.695 1 33.84 131 ARG B C 1
ATOM 2075 O O . ARG B 1 131 ? -29.281 4.066 -6.965 1 33.84 131 ARG B O 1
ATOM 2082 N N . ARG B 1 132 ? -27.484 3.043 -6.078 1 35.88 132 ARG B N 1
ATOM 2083 C CA . ARG B 1 132 ? -28.391 2.004 -5.609 1 35.88 132 ARG B CA 1
ATOM 2084 C C . ARG B 1 132 ? -29.266 2.512 -4.461 1 35.88 132 ARG B C 1
ATOM 2086 O O . ARG B 1 132 ? -30.375 2.039 -4.266 1 35.88 132 ARG B O 1
ATOM 2093 N N . SER B 1 133 ? -28.672 3.445 -3.701 1 32.91 133 SER B N 1
ATOM 2094 C CA . SER B 1 133 ? -29.562 3.908 -2.648 1 32.91 133 SER B CA 1
ATOM 2095 C C . SER B 1 133 ? -30.703 4.762 -3.221 1 32.91 133 SER B C 1
ATOM 2097 O O . SER B 1 133 ? -31.672 5.051 -2.527 1 32.91 133 SER B O 1
ATOM 2099 N N . VAL B 1 134 ? -30.453 5.352 -4.398 1 32.72 134 VAL B N 1
ATOM 2100 C CA . VAL B 1 134 ? -31.578 6.188 -4.824 1 32.72 134 VAL B CA 1
ATOM 2101 C C . VAL B 1 134 ? -32.656 5.32 -5.496 1 32.72 134 VAL B C 1
ATOM 2103 O O . VAL B 1 134 ? -33.719 5.812 -5.852 1 32.72 134 VAL B O 1
ATOM 2106 N N . LEU B 1 135 ? -32.219 4.098 -5.867 1 32.03 135 LEU B N 1
ATOM 2107 C CA . LEU B 1 135 ? -33.281 3.475 -6.648 1 32.03 135 LEU B CA 1
ATOM 2108 C C . LEU B 1 135 ? -34.344 2.873 -5.73 1 32.03 135 LEU B C 1
ATOM 2110 O O . LEU B 1 135 ? -35.281 2.232 -6.203 1 32.03 135 LEU B O 1
ATOM 2114 N N . ASN B 1 136 ? -34.062 2.699 -4.418 1 27.53 136 ASN B N 1
ATOM 2115 C CA . ASN B 1 136 ? -35.375 2.252 -3.914 1 27.53 136 ASN B CA 1
ATOM 2116 C C . ASN B 1 136 ? -36.344 3.418 -3.736 1 27.53 136 ASN B C 1
ATOM 2118 O O . ASN B 1 136 ? -36.062 4.34 -2.965 1 27.53 136 ASN B O 1
ATOM 2122 N N . PRO B 1 137 ? -37.344 3.627 -4.656 1 28.89 137 PRO B N 1
ATOM 2123 C CA . PRO B 1 137 ? -38.531 4.414 -4.289 1 28.89 137 PRO B CA 1
ATOM 2124 C C . PRO B 1 137 ? -39.156 3.957 -2.973 1 28.89 137 PRO B C 1
ATOM 2126 O O . PRO B 1 137 ? -39 2.801 -2.572 1 28.89 137 PRO B O 1
#

Solvent-accessible surface area (backbone atoms only — not comparable to full-atom values): 14600 Å² total; per-residue (Å²): 130,85,54,26,35,48,48,72,36,59,45,68,35,81,90,57,17,23,24,18,25,31,31,30,39,36,35,96,75,38,54,46,32,65,34,44,38,44,66,44,73,80,37,89,42,65,65,46,32,48,50,47,29,52,37,51,46,49,53,51,40,52,74,69,62,52,44,40,38,39,43,64,38,68,46,59,69,60,42,34,34,66,72,65,76,44,86,47,80,90,41,44,70,56,43,51,50,41,56,59,60,52,68,76,33,82,40,73,47,76,42,71,42,53,51,66,44,52,53,42,48,57,47,41,54,51,44,51,54,51,51,60,64,63,61,63,126,129,83,54,26,35,48,48,72,36,58,44,67,36,82,89,58,18,21,24,18,26,32,32,30,38,36,36,96,75,38,56,45,33,63,36,44,41,43,67,44,74,79,38,88,42,64,66,45,32,47,51,48,30,52,37,51,46,50,52,51,38,53,75,70,63,51,44,39,39,40,41,66,38,70,46,59,68,60,43,34,33,66,72,64,74,44,84,47,79,91,40,43,69,56,43,50,50,40,55,60,60,50,66,74,32,80,39,72,48,78,40,72,43,53,51,67,46,52,53,41,48,59,47,40,53,50,43,50,54,51,49,57,64,61,60,64,125

Secondary structure (DSSP, 8-state):
-PPEEEEEEEEEETTTTEEEEEEEEEETTEEEEEEEEEEES---SHHHHHHHHHHHHHHHHHHTT--EEEEEES-HHHHHHHHTS---GGGHHHHHHHHHHHTTSSEEEEEE--HHHHHHIIIIIHHHHHHHHHT--/-PPEEEEEEEEEETTTTEEEEEEEEEETTEEEEEEEEEEES---SHHHHHHHHHHHHHHHHHHTT--EEEEEES-HHHHHHHHTS---GGGHHHHHHHHHHHTTSSEEEEEE--HHHHHHIIIIIHHHHHHHHHS--

Nearest PDB structures (foldseek):
  4e19-assembly2_B  TM=8.235E-01  e=1.066E-07  Halobacterium salinarum NRC-1
  3hst-assembly4_D  TM=7.682E-01  e=1.209E-07  Mycobacterium tuberculosis
  3aly-assembly1_A  TM=7.022E-01  e=2.832E-08  Sulfurisphaera tokodaii str. 7
  3hst-assembly2_B  TM=6.822E-01  e=4.010E-07  Mycobacterium tuberculosis
  2ehg-assembly1_A  TM=6.722E-01  e=4.010E-07  Sulfurisphaera tokodaii str. 7

pLDDT: mean 79.51, std 21.23, range [26.38, 98.25]